Protein AF-A0A1Y2CUA0-F1 (afdb_monomer_lite)

Radius of gyration: 62.13 Å; chains: 1; bounding box: 89×106×178 Å

Sequence (316 aa):
MSKKAPTKKKREIFPLDFITELFGLSPTEFLDEIFDSANIVSTSVTDAIQEYLDTEYNKKYGDKYKDEIETGICKLENLYQDAIDQSTDVLQLYFINNCLSIPNDISEIELHLPYEKDLDFSINDNDEMKIDNEIKKIKEMIIAKKYVNTLAKNAINQEKEKVEKLKEIKNEIDKLRMTEKQSQVYPLHESLSFLVKNASELELLMERTKKEYKDVSFDDMYSEERKRAKYINNSIISQLNFYNQTMNSSQSQFNDSSSNITSNTSSDNNRLKRSEDYLTSDENKKYTEEYRVLTSITTKENAQWVLDNLLNADVN

InterPro domains:
  IPR008685 Centromere protein Mis12 [PF05859] (19-236)
  IPR008685 Centromere protein Mis12 [PTHR14527] (18-263)

Organism: NCBI:txid1754190

pLDDT: mean 72.5, std 20.2, range [30.53, 97.25]

Secondary structure (DSSP, 8-state):
---PPP--------HHHHHHHHHSS-HHHHHHHHHHHHHHHHHHHHHHHHHHHHHHHHHHH-GGGHHHHHHHHHHHHHHHHHHHHHHHHHHHHHIIIIIS---GGGGGS----TTSTT--TT--HHHHHHHHHHHHHHHHHHHHHHHHHHHHHHHHHHHHHHHHHHHHHHHHHHHHHHHHHHTT--SHHHHHHHHHHHHHHHHHHHHHHHHHHHHS-HHHHHHHHHHHHHHHHHHHHHHHHHHHHHTTS-------------------------------TTHHHHHHHHHHHHHHH--HHHHHHHHHHHHHTT--

Foldseek 3Di:
DDDDDPDQPQPPDPLQVVLCVQVVHGLVVVLVVVLVVLLVVLVVVLVVVLVVCCVPVCVPPNPPCNVVSVVVSVVVSVVSNVVSVVVSVVVSVCCVPPVSDDPPVCSVPPDAHPVCPPPDSVDDPVNVVVVVVVVVVVVVVVVVVVVVVVVVVVVVVVVVVVVVVVVVVVVVVVVVVVVCVVVVCPPVVVSVVVVVVVVVVVVVVVVVVVVVVVVPDPVVVVVVVVVVVVVVVVVVVVVVVVCVVVVVDDDDDDDDDDDDDDDDDDDDDDDDDDDDDDDDDPVVVVVVVVVVVVVVCPPVVVVVVVVVVVVVVVVD

Structure (mmCIF, N/CA/C/O backbone):
data_AF-A0A1Y2CUA0-F1
#
_entry.id   AF-A0A1Y2CUA0-F1
#
loop_
_atom_site.group_PDB
_atom_site.id
_atom_site.type_symbol
_atom_site.label_atom_id
_atom_site.label_alt_id
_atom_site.label_comp_id
_atom_site.label_asym_id
_atom_site.label_entity_id
_atom_site.label_seq_id
_atom_site.pdbx_PDB_ins_code
_atom_site.Cartn_x
_atom_site.Cartn_y
_atom_site.Cartn_z
_atom_site.occupancy
_atom_site.B_iso_or_equiv
_atom_site.auth_seq_id
_atom_site.auth_comp_id
_atom_site.auth_asym_id
_atom_site.auth_atom_id
_atom_site.pdbx_PDB_model_num
ATOM 1 N N . MET A 1 1 ? 4.627 -49.692 7.386 1.00 38.78 1 MET A N 1
ATOM 2 C CA . MET A 1 1 ? 4.986 -48.397 8.003 1.00 38.78 1 MET A CA 1
ATOM 3 C C . MET A 1 1 ? 3.790 -47.471 7.871 1.00 38.78 1 MET A C 1
ATOM 5 O O . MET A 1 1 ? 3.446 -47.091 6.761 1.00 38.78 1 MET A O 1
ATOM 9 N N . SER A 1 2 ? 3.086 -47.241 8.980 1.00 38.34 2 SER A N 1
ATOM 10 C CA . SER A 1 2 ? 1.848 -46.457 9.021 1.00 38.34 2 SER A CA 1
ATOM 11 C C . SER A 1 2 ? 2.181 -44.969 8.904 1.00 38.34 2 SER A C 1
ATOM 13 O O . SER A 1 2 ? 2.919 -44.441 9.737 1.00 38.34 2 SER A O 1
ATOM 15 N N . LYS A 1 3 ? 1.698 -44.310 7.845 1.00 45.66 3 LYS A N 1
ATOM 16 C CA . LYS A 1 3 ? 1.819 -42.860 7.668 1.00 45.66 3 LYS A CA 1
ATOM 17 C C . LYS A 1 3 ? 0.900 -42.191 8.694 1.00 45.66 3 LYS A C 1
ATOM 19 O O . LYS A 1 3 ? -0.317 -42.257 8.555 1.00 45.66 3 LYS A O 1
ATOM 24 N N . LYS A 1 4 ? 1.482 -41.585 9.735 1.00 41.69 4 LYS A N 1
ATOM 25 C CA . LYS A 1 4 ? 0.759 -40.680 10.641 1.00 41.69 4 LYS A CA 1
ATOM 26 C C . LYS A 1 4 ? 0.171 -39.542 9.802 1.00 41.69 4 LYS A C 1
ATOM 28 O O . LYS A 1 4 ? 0.911 -38.877 9.082 1.00 41.69 4 LYS A O 1
ATOM 33 N N . ALA A 1 5 ? -1.145 -39.367 9.878 1.00 39.91 5 ALA A N 1
ATOM 34 C CA . ALA A 1 5 ? -1.836 -38.224 9.297 1.00 39.91 5 ALA A CA 1
ATOM 35 C C . ALA A 1 5 ? -1.288 -36.917 9.904 1.00 39.91 5 ALA A C 1
ATOM 37 O O . ALA A 1 5 ? -0.927 -36.919 11.087 1.00 39.91 5 ALA A O 1
ATOM 38 N N . PRO A 1 6 ? -1.207 -35.823 9.125 1.00 43.47 6 PRO A N 1
ATOM 39 C CA . PRO A 1 6 ? -0.787 -34.531 9.643 1.00 43.47 6 PRO A CA 1
ATOM 40 C C . PRO A 1 6 ? -1.770 -34.095 10.730 1.00 43.47 6 PRO A C 1
ATOM 42 O O . PRO A 1 6 ? -2.978 -33.996 10.511 1.00 43.47 6 PRO A O 1
ATOM 45 N N . THR A 1 7 ? -1.249 -33.900 11.936 1.00 43.00 7 THR A N 1
ATOM 46 C CA . THR A 1 7 ? -1.989 -33.326 13.055 1.00 43.00 7 THR A CA 1
ATOM 47 C C . THR A 1 7 ? -2.339 -31.894 12.685 1.00 43.00 7 THR A C 1
ATOM 49 O O . THR A 1 7 ? -1.451 -31.045 12.634 1.00 43.00 7 THR A O 1
ATOM 52 N N . LYS A 1 8 ? -3.619 -31.646 12.389 1.00 46.44 8 LYS A N 1
ATOM 53 C CA . LYS A 1 8 ? -4.159 -30.300 12.186 1.00 46.44 8 LYS A CA 1
ATOM 54 C C . LYS A 1 8 ? -3.750 -29.430 13.376 1.00 46.44 8 LYS A C 1
ATOM 56 O O . LYS A 1 8 ? -4.010 -29.804 14.522 1.00 46.44 8 LYS A O 1
ATOM 61 N N . LYS A 1 9 ? -3.080 -28.311 13.101 1.00 46.19 9 LYS A N 1
ATOM 62 C CA . LYS A 1 9 ? -2.764 -27.280 14.093 1.00 46.19 9 LYS A CA 1
ATOM 63 C C . LYS A 1 9 ? -4.110 -26.703 14.544 1.00 46.19 9 LYS A C 1
ATOM 65 O O . LYS A 1 9 ? -4.717 -25.923 13.823 1.00 46.19 9 LYS A O 1
ATOM 70 N N . LYS A 1 10 ? -4.629 -27.156 15.686 1.00 51.12 10 LYS A N 1
ATOM 71 C CA . LYS A 1 10 ? -5.768 -26.490 16.323 1.00 51.12 10 LYS A CA 1
ATOM 72 C C . LYS A 1 10 ? -5.259 -25.131 16.799 1.00 51.12 10 LYS A C 1
ATOM 74 O O . LYS A 1 10 ? -4.256 -25.099 17.512 1.00 51.12 10 LYS A O 1
ATOM 79 N N . ARG A 1 11 ? -5.893 -24.028 16.391 1.00 53.22 11 ARG A N 1
ATOM 80 C CA . ARG A 1 11 ? -5.661 -22.745 17.063 1.00 53.22 11 ARG A CA 1
ATOM 81 C C . ARG A 1 11 ? -6.105 -22.913 18.514 1.00 53.22 11 ARG A C 1
ATOM 83 O O . ARG A 1 11 ? -7.225 -23.346 18.770 1.00 53.22 11 ARG A O 1
ATOM 90 N N . GLU A 1 12 ? -5.219 -22.600 19.450 1.00 53.50 12 GLU A N 1
ATOM 91 C CA . GLU A 1 12 ? -5.636 -22.280 20.811 1.00 53.50 12 GLU A CA 1
ATOM 92 C C . GLU A 1 12 ? -6.341 -20.928 20.712 1.00 53.50 12 GLU A C 1
ATOM 94 O O . GLU A 1 12 ? -5.705 -19.884 20.592 1.00 53.50 12 GLU A O 1
ATOM 99 N N . ILE A 1 13 ? -7.666 -20.967 20.598 1.00 55.41 13 ILE A N 1
ATOM 100 C CA . ILE A 1 13 ? -8.480 -19.762 20.505 1.00 55.41 13 ILE A CA 1
ATOM 101 C C . ILE A 1 13 ? -8.524 -19.170 21.912 1.00 55.41 13 ILE A C 1
ATOM 103 O O . ILE A 1 13 ? -9.160 -19.732 22.803 1.00 55.41 13 ILE A O 1
ATOM 107 N N . PHE A 1 14 ? -7.852 -18.040 22.120 1.00 61.94 14 PHE A N 1
ATOM 108 C CA . PHE A 1 14 ? -8.140 -17.205 23.277 1.00 61.94 14 PHE A CA 1
ATOM 109 C C . PHE A 1 14 ? -9.508 -16.550 23.035 1.00 61.94 14 PHE A C 1
ATOM 111 O O . PHE A 1 14 ? -9.674 -15.867 22.022 1.00 61.94 14 PHE A O 1
ATOM 118 N N . PRO A 1 15 ? -10.505 -16.756 23.919 1.00 68.69 15 PRO A N 1
ATOM 119 C CA . PRO A 1 15 ? -11.874 -16.300 23.675 1.00 68.69 15 PRO A CA 1
ATOM 120 C C . PRO A 1 15 ? -11.967 -14.795 23.420 1.00 68.69 15 PRO A C 1
ATOM 122 O O . PRO A 1 15 ? -12.771 -14.359 22.607 1.00 68.69 15 PRO A O 1
ATOM 125 N N . LEU A 1 16 ? -11.115 -14.010 24.083 1.00 68.44 16 LEU A N 1
ATOM 126 C CA . LEU A 1 16 ? -11.120 -12.556 23.970 1.00 68.44 16 LEU A CA 1
ATOM 127 C C . LEU A 1 16 ? -10.559 -12.065 22.627 1.00 68.44 16 LEU A C 1
ATOM 129 O O . LEU A 1 16 ? -11.139 -11.157 22.042 1.00 68.44 16 LEU A O 1
ATOM 133 N N . ASP A 1 17 ? -9.497 -12.698 22.121 1.00 72.81 17 ASP A N 1
ATOM 134 C CA . ASP A 1 17 ? -8.866 -12.331 20.845 1.00 72.81 17 ASP A CA 1
ATOM 135 C C . ASP A 1 17 ? -9.777 -12.647 19.656 1.00 72.81 17 ASP A C 1
ATOM 137 O O . ASP A 1 17 ? -9.853 -11.892 18.696 1.00 72.81 17 ASP A O 1
ATOM 141 N N . PHE A 1 18 ? -10.530 -13.745 19.729 1.00 74.75 18 PHE A N 1
ATOM 142 C CA . PHE A 1 18 ? -11.511 -14.069 18.695 1.00 74.75 18 PHE A CA 1
ATOM 143 C C . PHE A 1 18 ? -12.667 -13.068 18.668 1.00 74.75 18 PHE A C 1
ATOM 145 O O . PHE A 1 18 ? -13.173 -12.708 17.608 1.00 74.75 18 PHE A O 1
ATOM 152 N N . ILE A 1 19 ? -13.109 -12.620 19.843 1.00 77.31 19 ILE A N 1
ATOM 153 C CA . ILE A 1 19 ? -14.209 -11.664 19.962 1.00 77.31 19 ILE A CA 1
ATOM 154 C C . ILE A 1 19 ? -13.765 -10.281 19.485 1.00 77.31 19 ILE A C 1
ATOM 156 O O . ILE A 1 19 ? -14.512 -9.637 18.750 1.00 77.31 19 ILE A O 1
ATOM 160 N N . THR A 1 20 ? -12.557 -9.839 19.839 1.00 82.69 20 THR A N 1
ATOM 161 C CA . THR A 1 20 ? -12.001 -8.581 19.321 1.00 82.69 20 THR A CA 1
ATOM 162 C C . THR A 1 20 ? -11.845 -8.629 17.802 1.00 82.69 20 THR A C 1
ATOM 164 O O . THR A 1 20 ? -12.184 -7.657 17.132 1.00 82.69 20 THR A O 1
ATOM 167 N N . GLU A 1 21 ? -11.426 -9.762 17.231 1.00 81.50 21 GLU A N 1
ATOM 168 C CA . GLU A 1 21 ? -11.359 -9.952 15.776 1.00 81.50 21 GLU A CA 1
ATOM 169 C C . GLU A 1 21 ? -12.750 -9.928 15.119 1.00 81.50 21 GLU A C 1
ATOM 171 O O . GLU A 1 21 ? -12.942 -9.291 14.083 1.00 81.50 21 GLU A O 1
ATOM 176 N N . LEU A 1 22 ? -13.744 -10.576 15.740 1.00 80.19 22 LEU A N 1
ATOM 177 C CA . LEU A 1 22 ? -15.113 -10.666 15.227 1.00 80.19 22 LEU A CA 1
ATOM 178 C C . LEU A 1 22 ? -15.817 -9.306 15.184 1.00 80.19 22 LEU A C 1
ATOM 180 O O . LEU A 1 22 ? -16.497 -8.994 14.205 1.00 80.19 22 LEU A O 1
ATOM 184 N N . PHE A 1 23 ? -15.699 -8.523 16.257 1.00 80.12 23 PHE A N 1
ATOM 185 C CA . PHE A 1 23 ? -16.364 -7.226 16.376 1.00 80.12 23 PHE A CA 1
ATOM 186 C C . PHE A 1 23 ? -15.512 -6.069 15.840 1.00 80.12 23 PHE A C 1
ATOM 188 O O . PHE A 1 23 ? -16.048 -4.992 15.587 1.00 80.12 23 PHE A O 1
ATOM 195 N N . GLY A 1 24 ? -14.207 -6.281 15.640 1.00 83.12 24 GLY A N 1
ATOM 196 C CA . GLY A 1 24 ? -13.257 -5.237 15.246 1.00 83.12 24 GLY A CA 1
ATOM 197 C C . GLY A 1 24 ? -13.012 -4.183 16.332 1.00 83.12 24 GLY A C 1
ATOM 198 O O . GLY A 1 24 ? -12.406 -3.153 16.050 1.00 83.12 24 GLY A O 1
ATOM 199 N N . LEU A 1 25 ? -13.499 -4.432 17.547 1.00 84.12 25 LEU A N 1
ATOM 200 C CA . LEU A 1 25 ? -13.420 -3.562 18.714 1.00 84.12 25 LEU A CA 1
ATOM 201 C C . LEU A 1 25 ? -13.274 -4.442 19.958 1.00 84.12 25 LEU A C 1
ATOM 203 O O . LEU A 1 25 ? -13.841 -5.541 20.013 1.00 84.12 25 LEU A O 1
ATOM 207 N N . SER A 1 26 ? -12.537 -3.973 20.964 1.00 86.25 26 SER A N 1
ATOM 208 C CA . SER A 1 26 ? -12.481 -4.686 22.232 1.00 86.25 26 SER A CA 1
ATOM 209 C C . SER A 1 26 ? -13.832 -4.634 22.957 1.00 86.25 26 SER A C 1
ATOM 211 O O . SER A 1 26 ? -14.424 -3.562 23.088 1.00 86.25 26 SER A O 1
ATOM 213 N N . PRO A 1 27 ? -14.301 -5.761 23.523 1.00 84.94 27 PRO A N 1
ATOM 214 C CA . PRO A 1 27 ? -15.401 -5.795 24.484 1.00 84.94 27 PRO A CA 1
ATOM 215 C C . PRO A 1 27 ? -15.325 -4.731 25.576 1.00 84.94 27 PRO A C 1
ATOM 217 O O . PRO A 1 27 ? -16.352 -4.201 25.989 1.00 84.94 27 PRO A O 1
ATOM 220 N N . THR A 1 28 ? -14.113 -4.437 26.051 1.00 86.31 28 THR A N 1
ATOM 221 C CA . THR A 1 28 ? -13.888 -3.425 27.086 1.00 86.31 28 THR A CA 1
ATOM 222 C C . THR A 1 28 ? -14.159 -2.027 26.552 1.00 86.31 28 THR A C 1
ATOM 224 O O . THR A 1 28 ? -14.906 -1.298 27.181 1.00 86.31 28 THR A O 1
ATOM 227 N N . GLU A 1 29 ? -13.666 -1.704 25.352 1.00 89.12 29 GLU A N 1
ATOM 228 C CA . GLU A 1 29 ? -13.882 -0.399 24.708 1.00 89.12 29 GLU A CA 1
ATOM 229 C C . GLU A 1 29 ? -15.374 -0.138 24.462 1.00 89.12 29 GLU A C 1
ATOM 231 O O . GLU A 1 29 ? -15.863 0.957 24.718 1.00 89.12 29 GLU A O 1
ATOM 236 N N . PHE A 1 30 ? -16.130 -1.160 24.041 1.00 88.25 30 PHE A N 1
ATOM 237 C CA . PHE A 1 30 ? -17.583 -1.042 23.879 1.00 88.25 30 PHE A CA 1
ATOM 238 C C . PHE A 1 30 ? -18.294 -0.713 25.197 1.00 88.25 30 PHE A C 1
ATOM 240 O O . PHE A 1 30 ? -19.229 0.086 25.233 1.00 88.25 30 PHE A O 1
ATOM 247 N N . LEU A 1 31 ? -17.883 -1.368 26.284 1.00 89.69 31 LEU A N 1
ATOM 248 C CA . LEU A 1 31 ? -18.486 -1.168 27.600 1.00 89.69 31 LEU A CA 1
ATOM 249 C C . LEU A 1 31 ? -18.085 0.185 28.196 1.00 89.69 31 LEU A C 1
ATOM 251 O O . LEU A 1 31 ? -18.924 0.819 28.834 1.00 89.69 31 LEU A O 1
ATOM 255 N N . ASP A 1 32 ? -16.866 0.648 27.926 1.00 91.12 32 ASP A N 1
ATOM 256 C CA . ASP A 1 32 ? -16.393 1.978 28.309 1.00 91.12 32 ASP A CA 1
ATOM 257 C C . ASP A 1 32 ? -17.221 3.073 27.609 1.00 91.12 32 ASP A C 1
ATOM 259 O O . ASP A 1 32 ? -17.689 4.002 28.263 1.00 91.12 32 ASP A O 1
ATOM 263 N N . GLU A 1 33 ? -17.526 2.927 26.313 1.00 92.00 33 GLU A N 1
ATOM 264 C CA . GLU A 1 33 ? -18.414 3.864 25.602 1.00 92.00 33 GLU A CA 1
ATOM 265 C C . GLU A 1 33 ? -19.840 3.890 26.183 1.00 92.00 33 GLU A C 1
ATOM 267 O O . GLU A 1 33 ? -20.468 4.951 26.266 1.00 92.00 33 GLU A O 1
ATOM 272 N N . ILE A 1 34 ? -20.371 2.735 26.604 1.00 89.56 34 ILE A N 1
ATOM 273 C CA . ILE A 1 34 ? -21.676 2.663 27.280 1.00 89.56 34 ILE A CA 1
ATOM 274 C C . ILE A 1 34 ? -21.624 3.387 28.625 1.00 89.56 34 ILE A C 1
ATOM 276 O O . ILE A 1 34 ? -22.561 4.121 28.947 1.00 89.56 34 ILE A O 1
ATOM 280 N N . PHE A 1 35 ? -20.556 3.189 29.398 1.00 89.62 35 PHE A N 1
ATOM 281 C CA . PHE A 1 35 ? -20.355 3.853 30.682 1.00 89.62 35 PHE A CA 1
ATOM 282 C C . PHE A 1 35 ? -20.291 5.374 30.514 1.00 89.62 35 PHE A C 1
ATOM 284 O O . PHE A 1 35 ? -21.049 6.102 31.160 1.00 89.62 35 PHE A O 1
ATOM 291 N N . ASP A 1 36 ? -19.481 5.850 29.569 1.00 91.62 36 ASP A N 1
ATOM 292 C CA . ASP A 1 36 ? -19.362 7.273 29.258 1.00 91.62 36 ASP A CA 1
ATOM 293 C C . ASP A 1 36 ? -20.713 7.857 28.827 1.00 91.62 36 ASP A C 1
ATOM 295 O O . ASP A 1 36 ? -21.133 8.911 29.315 1.00 91.62 36 ASP A O 1
ATOM 299 N N . SER A 1 37 ? -21.452 7.150 27.966 1.00 93.38 37 SER A N 1
ATOM 300 C CA . SER A 1 37 ? -22.785 7.581 27.543 1.00 93.38 37 SER A CA 1
ATOM 301 C C . SER A 1 37 ? -23.785 7.611 28.700 1.00 93.38 37 SER A C 1
ATOM 303 O O . SER A 1 37 ? -24.621 8.516 28.745 1.00 93.38 37 SER A O 1
ATOM 305 N N . ALA A 1 38 ? -23.751 6.637 29.611 1.00 89.94 38 ALA A N 1
ATOM 306 C CA . ALA A 1 38 ? -24.644 6.595 30.766 1.00 89.94 38 ALA A CA 1
ATOM 307 C C . ALA A 1 38 ? -24.368 7.765 31.719 1.00 89.94 38 ALA A C 1
ATOM 309 O O . ALA A 1 38 ? -25.308 8.423 32.171 1.00 89.94 38 ALA A O 1
ATOM 310 N N . ASN A 1 39 ? -23.092 8.077 31.952 1.00 89.44 39 ASN A N 1
ATOM 311 C CA . ASN A 1 39 ? -22.690 9.194 32.795 1.00 89.44 39 ASN A CA 1
ATOM 312 C C . ASN A 1 39 ? -23.104 10.546 32.186 1.00 89.44 39 ASN A C 1
ATOM 314 O O . ASN A 1 39 ? -23.721 11.366 32.862 1.00 89.44 39 ASN A O 1
ATOM 318 N N . ILE A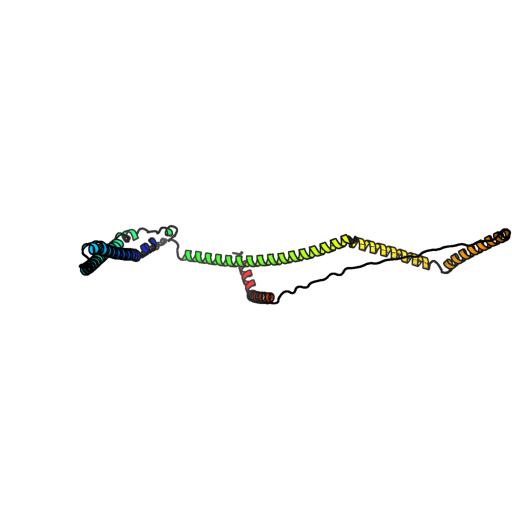 1 40 ? -22.887 10.745 30.879 1.00 93.12 40 ILE A N 1
ATOM 319 C CA . ILE A 1 40 ? -23.324 11.961 30.167 1.00 93.12 40 ILE A CA 1
ATOM 320 C C . ILE A 1 40 ? -24.842 12.155 30.275 1.00 93.12 40 ILE A C 1
ATOM 322 O O . ILE A 1 40 ? -25.313 13.269 30.515 1.00 93.12 40 ILE A O 1
ATOM 326 N N . VAL A 1 41 ? -25.624 11.085 30.104 1.00 92.56 41 VAL A N 1
ATOM 327 C CA . VAL A 1 41 ? -27.087 11.153 30.232 1.00 92.56 41 VAL A CA 1
ATOM 328 C C . VAL A 1 41 ? -27.494 11.479 31.668 1.00 92.56 41 VAL A C 1
ATOM 330 O O . VAL A 1 41 ? -28.404 12.284 31.855 1.00 92.56 41 VAL A O 1
ATOM 333 N N . SER A 1 42 ? -26.819 10.909 32.669 1.00 89.25 42 SER A N 1
ATOM 334 C CA . SER A 1 42 ? -27.068 11.206 34.084 1.00 89.25 42 SER A CA 1
ATOM 335 C C . SER A 1 42 ? -26.913 12.695 34.383 1.00 89.25 42 SER A C 1
ATOM 337 O O . SER A 1 42 ? -27.870 13.327 34.836 1.00 89.25 42 SER A O 1
ATOM 339 N N . THR A 1 43 ? -25.762 13.274 34.022 1.00 91.06 43 THR A N 1
ATOM 340 C CA . THR A 1 43 ? -25.488 14.707 34.202 1.00 91.06 43 THR A CA 1
ATOM 341 C C . THR A 1 43 ? -26.485 15.565 33.423 1.00 91.06 43 THR A C 1
ATOM 343 O O . THR A 1 43 ? -27.039 16.525 33.948 1.00 91.06 43 THR A O 1
ATOM 346 N N . SER A 1 44 ? -26.815 15.180 32.187 1.00 93.69 44 SER A N 1
ATOM 347 C CA . SER A 1 44 ? -27.805 15.911 31.390 1.00 93.69 44 SER A CA 1
ATOM 348 C C . SER A 1 44 ? -29.200 15.911 32.025 1.00 93.69 44 SER A C 1
ATOM 350 O O . SER A 1 44 ? -29.936 16.888 31.873 1.00 93.69 44 SER A O 1
ATOM 352 N N . VAL A 1 45 ? -29.597 14.829 32.700 1.00 92.31 45 VAL A N 1
ATOM 353 C CA . VAL A 1 45 ? -30.891 14.744 33.388 1.00 92.31 45 VAL A CA 1
ATOM 354 C C . VAL A 1 45 ? -30.882 15.590 34.657 1.00 92.31 45 VAL A C 1
ATOM 356 O O . VAL A 1 45 ? -31.859 16.299 34.902 1.00 92.31 45 VAL A O 1
ATOM 359 N N . THR A 1 46 ? -29.807 15.561 35.449 1.00 92.06 46 THR A N 1
ATOM 360 C CA . THR A 1 46 ? -29.688 16.410 36.646 1.00 92.06 46 THR A CA 1
ATOM 361 C C . THR A 1 46 ? -29.676 17.891 36.282 1.00 92.06 46 THR A C 1
ATOM 363 O O . THR A 1 46 ? -30.402 18.660 36.912 1.00 92.06 46 THR A O 1
ATOM 366 N N . ASP A 1 47 ? -28.984 18.267 35.205 1.00 92.56 47 ASP A N 1
ATOM 367 C CA . ASP A 1 47 ? -28.969 19.634 34.672 1.00 92.56 47 ASP A CA 1
ATOM 368 C C . ASP A 1 47 ? -30.365 20.080 34.217 1.00 92.56 47 ASP A C 1
ATOM 370 O O . ASP A 1 47 ? -30.824 21.169 34.560 1.00 92.56 47 ASP A O 1
ATOM 374 N N . ALA A 1 48 ? -31.090 19.222 33.492 1.00 93.44 48 ALA A N 1
ATOM 375 C CA . ALA A 1 48 ? -32.449 19.526 33.046 1.00 93.44 48 ALA A CA 1
ATOM 376 C C . ALA A 1 48 ? -33.431 19.665 34.223 1.00 93.44 48 ALA A C 1
ATOM 378 O O . ALA A 1 48 ? -34.323 20.518 34.202 1.00 93.44 48 ALA A O 1
ATOM 379 N N . ILE A 1 49 ? -33.272 18.845 35.268 1.00 91.25 49 ILE A N 1
ATOM 380 C CA . ILE A 1 49 ? -34.047 18.967 36.510 1.00 91.25 49 ILE A CA 1
ATOM 381 C C . ILE A 1 49 ? -33.710 20.284 37.214 1.00 91.25 49 ILE A C 1
ATOM 383 O O . ILE A 1 49 ? -34.626 20.960 37.690 1.00 91.25 49 ILE A O 1
ATOM 387 N N . GLN A 1 50 ? -32.432 20.669 37.252 1.00 90.19 50 GLN A N 1
ATOM 388 C CA . GLN A 1 50 ? -31.986 21.937 37.820 1.00 90.19 50 GLN A CA 1
ATOM 389 C C . GLN A 1 50 ? -32.599 23.126 37.090 1.00 90.19 50 GLN A C 1
ATOM 391 O O . GLN A 1 50 ? -33.242 23.960 37.722 1.00 90.19 50 GLN A O 1
ATOM 396 N N . GLU A 1 51 ? -32.488 23.162 35.763 1.00 91.38 51 GLU A N 1
ATOM 397 C CA . GLU A 1 51 ? -33.052 24.227 34.933 1.00 91.38 51 GLU A CA 1
ATOM 398 C C . GLU A 1 51 ? -34.577 24.322 35.091 1.00 91.38 51 GLU A C 1
ATOM 400 O O . GLU A 1 51 ? -35.142 25.418 35.197 1.00 91.38 51 GLU A O 1
ATOM 405 N N . TYR A 1 52 ? -35.262 23.177 35.157 1.00 90.81 52 TYR A N 1
ATOM 406 C CA . TYR A 1 52 ? -36.705 23.125 35.367 1.00 90.81 52 TYR A CA 1
ATOM 407 C C . TYR A 1 52 ? -37.111 23.681 36.738 1.00 90.81 52 TYR A C 1
ATOM 409 O O . TYR A 1 52 ? -38.038 24.496 36.827 1.00 90.81 52 TYR A O 1
ATOM 417 N N . LEU A 1 53 ? -36.420 23.276 37.807 1.00 87.69 53 LEU A N 1
ATOM 418 C CA . LEU A 1 53 ? -36.670 23.776 39.159 1.00 87.69 53 LEU A CA 1
ATOM 419 C C . LEU A 1 53 ? -36.339 25.267 39.262 1.00 87.69 53 LEU A C 1
ATOM 421 O O . LEU A 1 53 ? -37.138 26.034 39.798 1.00 87.69 53 LEU A O 1
ATOM 425 N N . ASP A 1 54 ? -35.241 25.717 38.666 1.00 86.62 54 ASP A N 1
ATOM 426 C CA . ASP A 1 54 ? -34.901 27.135 38.633 1.00 86.62 54 ASP A CA 1
ATOM 427 C C . ASP A 1 54 ? -35.939 27.960 37.864 1.00 86.62 54 ASP A C 1
ATOM 429 O O . ASP A 1 54 ? -36.257 29.083 38.252 1.00 86.62 54 ASP A O 1
ATOM 433 N N . THR A 1 55 ? -36.529 27.415 36.802 1.00 86.75 55 THR A N 1
ATOM 434 C CA . THR A 1 55 ? -37.511 28.141 35.991 1.00 86.75 55 THR A CA 1
ATOM 435 C C . THR A 1 55 ? -38.886 28.198 36.651 1.00 86.75 55 THR A C 1
ATOM 437 O O . THR A 1 55 ? -39.501 29.263 36.707 1.00 86.75 55 THR A O 1
ATOM 440 N N . GLU A 1 56 ? -39.408 27.075 37.141 1.00 84.00 56 GLU A N 1
ATOM 441 C CA . GLU A 1 56 ? -40.784 26.993 37.649 1.00 84.00 56 GLU A CA 1
ATOM 442 C C . GLU A 1 56 ? -40.891 27.334 39.140 1.00 84.00 56 GLU A C 1
ATOM 444 O O . GLU A 1 56 ? -41.872 27.948 39.574 1.00 84.00 56 GLU A O 1
ATOM 449 N N . TYR A 1 57 ? -39.876 26.995 39.936 1.00 79.69 57 TYR A N 1
ATOM 450 C CA . TYR A 1 57 ? -39.891 27.220 41.381 1.00 79.69 57 TYR A CA 1
ATOM 451 C C . TYR A 1 57 ? -39.512 28.665 41.737 1.00 79.69 57 TYR A C 1
ATOM 453 O O . TYR A 1 57 ? -40.212 29.284 42.549 1.00 79.69 57 TYR A O 1
ATOM 461 N N . ASN A 1 58 ? -38.514 29.265 41.065 1.00 77.12 58 ASN A N 1
ATOM 462 C CA . ASN A 1 58 ? -38.152 30.673 41.302 1.00 77.12 58 ASN A CA 1
ATOM 463 C C . ASN A 1 58 ? -39.260 31.640 40.852 1.00 77.12 58 ASN A C 1
ATOM 465 O O . ASN A 1 58 ? -39.504 32.641 41.527 1.00 77.12 58 ASN A O 1
ATOM 469 N N . LYS A 1 59 ? -40.026 31.318 39.794 1.00 78.75 59 LYS A N 1
ATOM 470 C CA . LYS A 1 59 ? -41.219 32.099 39.398 1.00 78.75 59 LYS A CA 1
ATOM 471 C C . LYS A 1 59 ? -42.270 32.194 40.507 1.00 78.75 59 LYS A C 1
ATOM 473 O O . LYS A 1 59 ? -42.996 33.184 40.574 1.00 78.75 59 LYS A O 1
ATOM 478 N N . LYS A 1 60 ? -42.393 31.160 41.347 1.00 77.94 60 LYS A N 1
ATOM 479 C CA . LYS A 1 60 ? -43.479 31.032 42.329 1.00 77.94 60 LYS A CA 1
ATOM 480 C C . LYS A 1 60 ? -43.075 31.434 43.749 1.00 77.94 60 LYS A C 1
ATOM 482 O O . LYS A 1 60 ? -43.917 31.953 44.479 1.00 77.94 60 LYS A O 1
ATOM 487 N N . TYR A 1 61 ? -41.819 31.213 44.141 1.00 76.44 61 TYR A N 1
ATOM 488 C CA . TYR A 1 61 ? -41.343 31.425 45.516 1.00 76.44 61 TYR A CA 1
ATOM 489 C C . TYR A 1 61 ? -40.146 32.391 45.637 1.00 76.44 61 TYR A C 1
ATOM 491 O O . TYR A 1 61 ? -39.743 32.703 46.761 1.00 76.44 61 TYR A O 1
ATOM 499 N N . GLY A 1 62 ? -39.625 32.913 44.518 1.00 72.81 62 GLY A N 1
ATOM 500 C CA . GLY A 1 62 ? -38.419 33.752 44.476 1.00 72.81 62 GLY A CA 1
ATOM 501 C C . GLY A 1 62 ? -37.139 32.988 44.844 1.00 72.81 62 GLY A C 1
ATOM 502 O O . GLY A 1 62 ? -37.184 31.794 45.124 1.00 72.81 62 GLY A O 1
ATOM 503 N N . ASP A 1 63 ? -36.004 33.690 44.922 1.00 76.94 63 ASP A N 1
ATOM 504 C CA . ASP A 1 63 ? -34.657 33.104 45.120 1.00 76.94 63 ASP A CA 1
ATOM 505 C C . ASP A 1 63 ? -34.399 32.508 46.521 1.00 76.94 63 ASP A C 1
ATOM 507 O O . ASP A 1 63 ? -33.266 32.225 46.903 1.00 76.94 63 ASP A O 1
ATOM 511 N N . LYS A 1 64 ? -35.438 32.327 47.340 1.00 78.69 64 LYS A N 1
ATOM 512 C CA . LYS A 1 64 ? -35.297 31.970 48.758 1.00 78.69 64 LYS A CA 1
ATOM 513 C C . LYS A 1 64 ? -34.847 30.522 48.991 1.00 78.69 64 LYS A C 1
ATOM 515 O O . LYS A 1 64 ? -34.372 30.216 50.079 1.00 78.69 64 LYS A O 1
ATOM 520 N N . TYR A 1 65 ? -35.030 29.652 47.998 1.00 79.69 65 TYR A N 1
ATOM 521 C CA . TYR A 1 65 ? -34.761 28.210 48.079 1.00 79.69 65 TYR A CA 1
ATOM 522 C C . TYR A 1 65 ? -33.660 27.744 47.124 1.00 79.69 65 TYR A C 1
ATOM 524 O O . TYR A 1 65 ? -33.432 26.544 47.005 1.00 79.69 65 TYR A O 1
ATOM 532 N N . LYS A 1 66 ? -32.973 28.672 46.452 1.00 83.88 66 LYS A N 1
ATOM 533 C CA . LYS A 1 66 ? -31.962 28.344 45.445 1.00 83.88 66 LYS A CA 1
ATOM 534 C C . LYS A 1 66 ? -30.840 27.469 46.020 1.00 83.88 66 LYS A C 1
ATOM 536 O O . LYS A 1 66 ? -30.549 26.415 45.468 1.00 83.88 66 LYS A O 1
ATOM 541 N N . ASP A 1 67 ? -30.325 27.841 47.190 1.00 85.31 67 ASP A N 1
ATOM 542 C CA . ASP A 1 67 ? -29.257 27.102 47.876 1.00 85.31 67 ASP A CA 1
ATOM 543 C C . ASP A 1 67 ? -29.697 25.684 48.300 1.00 85.31 67 ASP A C 1
ATOM 545 O O . ASP A 1 67 ? -28.906 24.739 48.293 1.00 85.31 67 ASP A O 1
ATOM 549 N N . GLU A 1 68 ? -30.972 25.512 48.670 1.00 87.25 68 GLU A N 1
ATOM 550 C CA . GLU A 1 68 ? -31.529 24.209 49.053 1.00 87.25 68 GLU A CA 1
ATOM 551 C C . GLU A 1 68 ? -31.747 23.311 47.830 1.00 87.25 68 GLU A C 1
ATOM 553 O O . GLU A 1 68 ? -31.458 22.115 47.897 1.00 87.25 68 GLU A O 1
ATOM 558 N N . ILE A 1 69 ? -32.199 23.886 46.709 1.00 87.00 69 ILE A N 1
ATOM 559 C CA . ILE A 1 69 ? -32.354 23.189 45.427 1.00 87.00 69 ILE A CA 1
ATOM 560 C C . ILE A 1 69 ? -30.989 22.715 44.924 1.00 87.00 69 ILE A C 1
ATOM 562 O O . ILE A 1 69 ? -30.838 21.532 44.640 1.00 87.00 69 ILE A O 1
ATOM 566 N N . GLU A 1 70 ? -29.980 23.587 44.904 1.00 89.06 70 GLU A N 1
ATOM 567 C CA . GLU A 1 70 ? -28.616 23.238 44.487 1.00 89.06 70 GLU A CA 1
ATOM 568 C C . GLU A 1 70 ? -28.024 22.128 45.371 1.00 89.06 70 GLU A C 1
ATOM 570 O O . GLU A 1 70 ? -27.530 21.114 44.876 1.00 89.06 70 GLU A O 1
ATOM 575 N N . THR A 1 71 ? -28.173 22.244 46.695 1.00 91.25 71 THR A N 1
ATOM 576 C CA . THR A 1 71 ? -27.719 21.205 47.635 1.00 91.25 71 THR A CA 1
ATOM 577 C C . THR A 1 71 ? -28.473 19.883 47.443 1.00 91.25 71 THR A C 1
ATOM 579 O O . THR A 1 71 ? -27.897 18.803 47.597 1.00 91.25 71 THR A O 1
ATOM 582 N N . GLY A 1 72 ? -29.773 19.943 47.148 1.00 91.38 72 GLY A N 1
ATOM 583 C CA . GLY A 1 72 ? -30.613 18.774 46.900 1.00 91.38 72 GLY A CA 1
ATOM 584 C C . GLY A 1 72 ? -30.246 18.057 45.604 1.00 91.38 72 GLY A C 1
ATOM 585 O O . GLY A 1 72 ? -30.143 16.832 45.600 1.00 91.38 72 GLY A O 1
ATOM 586 N N . ILE A 1 73 ? -29.989 18.815 44.538 1.00 92.19 73 ILE A N 1
ATOM 587 C CA . ILE A 1 73 ? -29.578 18.291 43.232 1.00 92.19 73 ILE A CA 1
ATOM 588 C C . ILE A 1 73 ? -28.189 17.678 43.322 1.00 92.19 73 ILE A C 1
ATOM 590 O O . ILE A 1 73 ? -28.021 16.550 42.888 1.00 92.19 73 ILE A O 1
ATOM 594 N N . CYS A 1 74 ? -27.241 18.327 43.998 1.00 91.81 74 CYS A N 1
ATOM 595 C CA . CYS A 1 74 ? -25.914 17.749 44.211 1.00 91.81 74 CYS A CA 1
ATOM 596 C C . CYS A 1 74 ? -25.982 16.409 44.977 1.00 91.81 74 CYS A C 1
ATOM 598 O O . CYS A 1 74 ? -25.269 15.457 44.669 1.00 91.81 74 CYS A O 1
ATOM 600 N N . LYS A 1 75 ? -26.883 16.276 45.962 1.00 93.81 75 LYS A N 1
ATOM 601 C CA . LYS A 1 75 ? -27.118 14.984 46.638 1.00 93.81 75 LYS A CA 1
ATOM 602 C C . LYS A 1 75 ? -27.774 13.949 45.726 1.00 93.81 75 LYS A C 1
ATOM 604 O O . LYS A 1 75 ? -27.454 12.769 45.843 1.00 93.81 75 LYS A O 1
ATOM 609 N N . LEU A 1 76 ? -28.703 14.377 44.872 1.00 91.75 76 LEU A N 1
ATOM 610 C CA . LEU A 1 76 ? -29.361 13.511 43.898 1.00 91.75 76 LEU A CA 1
ATOM 611 C C . LEU A 1 76 ? -28.359 12.996 42.865 1.00 91.75 76 LEU A C 1
ATOM 613 O O . LEU A 1 76 ? -28.364 11.804 42.594 1.00 91.75 76 LEU A O 1
ATOM 617 N N . GLU A 1 77 ? -27.505 13.872 42.342 1.00 92.50 77 GLU A N 1
ATOM 618 C CA . GLU A 1 77 ? -26.448 13.560 41.381 1.00 92.50 77 GLU A CA 1
ATOM 619 C C . GLU A 1 77 ? -25.486 12.519 41.947 1.00 92.50 77 GLU A C 1
ATOM 621 O O . GLU A 1 77 ? -25.325 11.468 41.339 1.00 92.50 77 GLU A O 1
ATOM 626 N N . ASN A 1 78 ? -24.961 12.735 43.159 1.00 92.62 78 ASN A N 1
ATOM 627 C CA . ASN A 1 78 ? -24.094 11.755 43.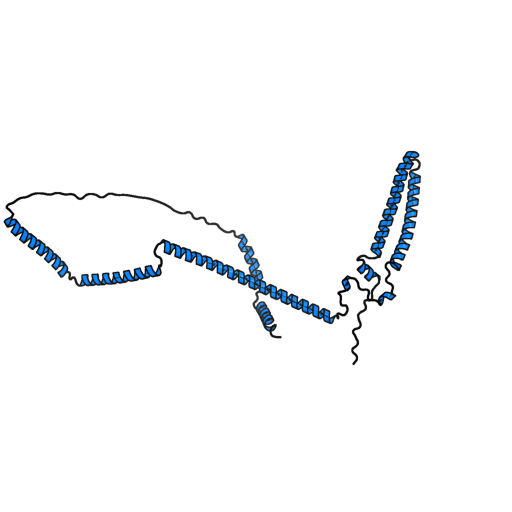822 1.00 92.62 78 ASN A CA 1
ATOM 628 C C . ASN A 1 78 ? -24.790 10.392 43.991 1.00 92.62 78 ASN A C 1
ATOM 630 O O . ASN A 1 78 ? -24.202 9.353 43.715 1.00 92.62 78 ASN A O 1
ATOM 634 N N . LEU A 1 79 ? -26.065 10.385 44.403 1.00 93.25 79 LEU A N 1
ATOM 635 C CA . LEU A 1 79 ? -26.828 9.142 44.553 1.00 93.25 79 LEU A CA 1
ATOM 636 C C . LEU A 1 79 ? -27.061 8.440 43.205 1.00 93.25 79 LEU A C 1
ATOM 638 O O . LEU A 1 79 ? -27.050 7.212 43.139 1.00 93.25 79 LEU A O 1
ATOM 642 N N . TYR A 1 80 ? -27.314 9.211 42.146 1.00 91.94 80 TYR A N 1
ATOM 643 C CA . TYR A 1 80 ? -27.501 8.689 40.796 1.00 91.94 80 TYR A CA 1
ATOM 644 C C . TYR A 1 80 ? -26.204 8.115 40.241 1.00 91.94 80 TYR A C 1
ATOM 646 O O . TYR A 1 80 ? -26.228 7.027 39.675 1.00 91.94 80 TYR A O 1
ATOM 654 N N . GLN A 1 81 ? -25.088 8.810 40.445 1.00 90.88 81 GLN A N 1
ATOM 655 C CA . GLN A 1 81 ? -23.765 8.363 40.037 1.00 90.88 81 GLN A CA 1
ATOM 656 C C . GLN A 1 81 ? -23.403 7.040 40.722 1.00 90.88 81 GLN A C 1
ATOM 658 O O . GLN A 1 81 ? -23.139 6.063 40.029 1.00 90.88 81 GLN A O 1
ATOM 663 N N . ASP A 1 82 ? -23.544 6.956 42.050 1.00 93.00 82 ASP A N 1
ATOM 664 C CA . ASP A 1 82 ? -23.293 5.720 42.804 1.00 93.00 82 ASP A CA 1
ATOM 665 C C . ASP A 1 82 ? -24.158 4.545 42.299 1.00 93.00 82 ASP A C 1
ATOM 667 O O . ASP A 1 82 ? -23.700 3.404 42.193 1.00 93.00 82 ASP A O 1
ATOM 671 N N . ALA A 1 83 ? -25.431 4.810 41.977 1.00 92.38 83 ALA A N 1
ATOM 672 C CA . ALA A 1 83 ? -26.350 3.794 41.470 1.00 92.38 83 ALA A CA 1
ATOM 673 C C . ALA A 1 83 ? -26.014 3.356 40.034 1.00 92.38 83 ALA A C 1
ATOM 675 O O . ALA A 1 83 ? -26.113 2.165 39.715 1.00 92.38 83 ALA A O 1
ATOM 676 N N . ILE A 1 84 ? -25.628 4.298 39.170 1.00 92.38 84 ILE A N 1
ATOM 677 C CA . ILE A 1 84 ? -25.227 4.024 37.788 1.00 92.38 84 ILE A CA 1
ATOM 678 C C . ILE A 1 84 ? -23.936 3.218 37.776 1.00 92.38 84 ILE A C 1
ATOM 680 O O . ILE A 1 84 ? -23.921 2.182 37.112 1.00 92.38 84 ILE A O 1
ATOM 684 N N . ASP A 1 85 ? -22.925 3.606 38.552 1.00 92.44 85 ASP A N 1
ATOM 685 C CA . ASP A 1 85 ? -21.649 2.892 38.658 1.00 92.44 85 ASP A CA 1
ATOM 686 C C . ASP A 1 85 ? -21.886 1.437 39.081 1.00 92.44 85 ASP A C 1
ATOM 688 O O . ASP A 1 85 ? -21.516 0.504 38.366 1.00 92.44 85 ASP A O 1
ATOM 692 N N . GLN A 1 86 ? -22.648 1.217 40.160 1.00 93.88 86 GLN A N 1
ATOM 693 C CA . GLN A 1 86 ? -22.965 -0.134 40.630 1.00 93.88 86 GLN A CA 1
ATOM 694 C C . GLN A 1 86 ? -23.722 -0.961 39.579 1.00 93.88 86 GLN A C 1
ATOM 696 O O . GLN A 1 86 ? -23.464 -2.156 39.406 1.00 93.88 86 GLN A O 1
ATOM 701 N N . SER A 1 87 ? -24.698 -0.356 38.899 1.00 91.00 87 SER A N 1
ATOM 702 C CA . SER A 1 87 ? -25.483 -1.060 37.882 1.00 91.00 87 SER A CA 1
ATOM 703 C C . SER A 1 87 ? -24.662 -1.375 36.631 1.00 91.00 87 SER A C 1
ATOM 705 O O . SER A 1 87 ? -24.827 -2.448 36.044 1.00 91.00 87 SER A O 1
ATOM 707 N N . THR A 1 88 ? -23.747 -0.479 36.262 1.00 90.50 88 THR A N 1
ATOM 708 C CA . THR A 1 88 ? -22.905 -0.610 35.076 1.00 90.50 88 THR A CA 1
ATOM 709 C C . THR A 1 88 ? -21.797 -1.627 35.311 1.00 90.50 88 THR A C 1
ATOM 711 O O . THR A 1 88 ? -21.568 -2.447 34.430 1.00 90.50 88 THR A O 1
ATOM 714 N N . ASP A 1 89 ? -21.222 -1.707 36.513 1.00 91.50 89 ASP A N 1
ATOM 715 C CA . ASP A 1 89 ? -20.283 -2.771 36.896 1.00 91.50 89 ASP A CA 1
ATOM 716 C C . ASP A 1 89 ? -20.922 -4.164 36.773 1.00 91.50 89 ASP A C 1
ATOM 718 O O . ASP A 1 89 ? -20.348 -5.100 36.205 1.00 91.50 89 ASP A O 1
ATOM 722 N N . VAL A 1 90 ? -22.154 -4.314 37.277 1.00 92.75 90 VAL A N 1
ATOM 723 C CA . VAL A 1 90 ? -22.905 -5.576 37.180 1.00 92.75 90 VAL A CA 1
ATOM 724 C C . VAL A 1 90 ? -23.235 -5.899 35.724 1.00 92.75 90 VAL A C 1
ATOM 726 O O . VAL A 1 90 ? -23.127 -7.059 35.314 1.00 92.75 90 VAL A O 1
ATOM 729 N N . LEU A 1 91 ? -23.611 -4.893 34.932 1.00 90.38 91 LEU A N 1
ATOM 730 C CA . LEU A 1 91 ? -23.859 -5.045 33.502 1.00 90.38 91 LEU A CA 1
ATOM 731 C C . LEU A 1 91 ? -22.587 -5.465 32.758 1.00 90.38 91 LEU A C 1
ATOM 733 O O . LEU A 1 91 ? -22.642 -6.413 31.979 1.00 90.38 91 LEU A O 1
ATOM 737 N N . GLN A 1 92 ? -21.453 -4.815 33.021 1.00 90.12 92 GLN A N 1
ATOM 738 C CA . GLN A 1 92 ? -20.159 -5.099 32.403 1.00 90.12 92 GLN A CA 1
ATOM 739 C C . GLN A 1 92 ? -19.750 -6.546 32.680 1.00 90.12 92 GLN A C 1
ATOM 741 O O . GLN A 1 92 ? -19.453 -7.309 31.756 1.00 90.12 92 GLN A O 1
ATOM 746 N N . LEU A 1 93 ? -19.840 -6.965 33.946 1.00 89.94 93 LEU A N 1
ATOM 747 C CA . LEU A 1 93 ? -19.542 -8.332 34.356 1.00 89.94 93 LEU A CA 1
ATOM 748 C C . LEU A 1 93 ? -20.487 -9.344 33.698 1.00 89.94 93 LEU A C 1
ATOM 750 O O . LEU A 1 93 ? -20.053 -10.412 33.261 1.00 89.94 93 LEU A O 1
ATOM 754 N N . TYR A 1 94 ? -21.780 -9.029 33.612 1.00 91.12 94 TYR A N 1
ATOM 755 C CA . TYR A 1 94 ? -22.755 -9.892 32.953 1.00 91.12 94 TYR A CA 1
ATOM 756 C C . TYR A 1 94 ? -22.480 -10.014 31.451 1.00 91.12 94 TYR A C 1
ATOM 758 O O . TYR A 1 94 ? -22.536 -11.120 30.912 1.00 91.12 94 TYR A O 1
ATOM 766 N N . PHE A 1 95 ? -22.165 -8.904 30.785 1.00 88.81 95 PHE A N 1
ATOM 767 C CA . PHE A 1 95 ? -21.953 -8.845 29.345 1.00 88.81 95 PHE A CA 1
ATOM 768 C C . PHE A 1 95 ? -20.707 -9.628 28.932 1.00 88.81 95 PHE A C 1
ATOM 770 O O . PHE A 1 95 ? -20.786 -10.454 28.024 1.00 88.81 95 PHE A O 1
ATOM 777 N N . ILE A 1 96 ? -19.598 -9.456 29.658 1.00 85.31 96 ILE A N 1
ATOM 778 C CA . ILE A 1 96 ? -18.358 -10.212 29.434 1.00 85.31 96 ILE A CA 1
ATOM 779 C C . ILE A 1 96 ? -18.592 -11.712 29.655 1.00 85.31 96 ILE A C 1
ATOM 781 O O . ILE A 1 96 ? -18.174 -12.530 28.842 1.00 85.31 96 ILE A O 1
ATOM 785 N N . ASN A 1 97 ? -19.305 -12.089 30.720 1.00 84.56 97 ASN A N 1
ATOM 786 C CA . ASN A 1 97 ? -19.462 -13.499 31.077 1.00 84.56 97 ASN A CA 1
ATOM 787 C C . ASN A 1 97 ? -20.537 -14.251 30.279 1.00 84.56 97 ASN A C 1
ATOM 789 O O . ASN A 1 97 ? -20.437 -15.470 30.169 1.00 84.56 97 ASN A O 1
ATOM 793 N N . ASN A 1 98 ? -21.566 -13.573 29.758 1.00 84.81 98 ASN A N 1
ATOM 794 C CA . ASN A 1 98 ? -22.715 -14.238 29.124 1.00 84.81 98 ASN A CA 1
ATOM 795 C C . ASN A 1 98 ? -22.910 -13.871 27.651 1.00 84.81 98 ASN A C 1
ATOM 797 O O . ASN A 1 98 ? -23.266 -14.739 26.860 1.00 84.81 98 ASN A O 1
ATOM 801 N N . CYS A 1 99 ? -22.711 -12.607 27.275 1.00 83.94 99 CYS A N 1
ATOM 802 C CA . CYS A 1 99 ? -22.932 -12.153 25.898 1.00 83.94 99 CYS A CA 1
ATOM 803 C C . CYS A 1 99 ? -21.674 -12.318 25.042 1.00 83.94 99 CYS A C 1
ATOM 805 O O . CYS A 1 99 ? -21.759 -12.698 23.877 1.00 83.94 99 CYS A O 1
ATOM 807 N N . LEU A 1 100 ? -20.514 -12.043 25.636 1.00 79.88 100 LEU A N 1
ATOM 808 C CA . LEU A 1 100 ? -19.197 -12.089 25.006 1.00 79.88 100 LEU A CA 1
ATOM 809 C C . LEU A 1 100 ? -18.348 -13.231 25.571 1.00 79.88 100 LEU A C 1
ATOM 811 O O . LEU A 1 100 ? -17.130 -13.131 25.664 1.00 79.88 100 LEU A O 1
ATOM 815 N N . SER A 1 101 ? -18.995 -14.327 25.956 1.00 74.81 101 SER A N 1
ATOM 816 C CA . SER A 1 101 ? -18.298 -15.544 26.345 1.00 74.81 101 SER A CA 1
ATOM 817 C C . SER A 1 101 ? -18.536 -16.616 25.303 1.00 74.81 101 SER A C 1
ATOM 819 O O . SER A 1 101 ? -19.674 -16.910 24.933 1.00 74.81 101 SER A O 1
ATOM 821 N N . ILE A 1 102 ? -17.444 -17.197 24.819 1.00 76.94 102 ILE A N 1
ATOM 822 C CA . ILE A 1 102 ? -17.491 -18.389 23.983 1.00 76.94 102 ILE A CA 1
ATOM 823 C C . ILE A 1 102 ? -17.434 -19.580 24.939 1.00 76.94 102 ILE A C 1
ATOM 825 O O . ILE A 1 102 ? -16.451 -19.714 25.669 1.00 76.94 102 ILE A O 1
ATOM 829 N N . PRO A 1 103 ? -18.461 -20.448 24.965 1.00 75.81 103 PRO A N 1
ATOM 830 C CA . PRO A 1 103 ? -18.436 -21.641 25.795 1.00 75.81 103 PRO A CA 1
ATOM 831 C C . PRO A 1 103 ? -17.195 -22.482 25.490 1.00 75.81 103 PRO A C 1
ATOM 833 O O . PRO A 1 103 ? -16.949 -22.832 24.334 1.00 75.81 103 PRO A O 1
ATOM 836 N N . ASN A 1 104 ? -16.449 -22.857 26.532 1.00 67.50 104 ASN A N 1
ATOM 837 C CA . ASN A 1 104 ? -15.233 -23.669 26.402 1.00 67.50 104 ASN A CA 1
ATOM 838 C C . ASN A 1 104 ? -15.491 -25.015 25.695 1.00 67.50 104 ASN A C 1
ATOM 840 O O . ASN A 1 104 ? -14.581 -25.569 25.083 1.00 67.50 104 ASN A O 1
ATOM 844 N N . ASP A 1 105 ? -16.732 -25.505 25.715 1.00 65.62 105 ASP A N 1
ATOM 845 C CA . ASP A 1 105 ? -17.148 -26.738 25.038 1.00 65.62 105 ASP A CA 1
ATOM 846 C C . ASP A 1 105 ? -17.175 -26.597 23.501 1.00 65.62 105 ASP A C 1
ATOM 848 O O . ASP A 1 105 ? -17.073 -27.587 22.779 1.00 65.62 105 ASP A O 1
ATOM 852 N N . ILE A 1 106 ? -17.270 -25.368 22.979 1.00 60.72 106 ILE A N 1
ATOM 853 C CA . ILE A 1 106 ? -17.265 -25.075 21.535 1.00 60.72 106 ILE A CA 1
ATOM 854 C C . ILE A 1 106 ? -15.830 -24.963 21.002 1.00 60.72 106 ILE A C 1
ATOM 856 O O . ILE A 1 106 ? -15.635 -25.020 19.799 1.00 60.72 106 ILE A O 1
ATOM 860 N N . SER A 1 107 ? -14.804 -24.939 21.859 1.00 53.84 107 SER A N 1
ATOM 861 C CA . SER A 1 107 ? -13.389 -24.964 21.438 1.00 53.84 107 SER A CA 1
ATOM 862 C C . SER A 1 107 ? -13.012 -26.211 20.616 1.00 53.84 107 SER A C 1
ATOM 864 O O . SER A 1 107 ? -11.954 -26.258 19.988 1.00 53.84 107 SER A O 1
ATOM 866 N N . GLU A 1 108 ? -13.853 -27.253 20.629 1.00 52.69 108 GLU A N 1
ATOM 867 C CA . GLU A 1 108 ? -13.707 -28.434 19.772 1.00 52.69 108 GLU A CA 1
ATOM 868 C C . GLU A 1 108 ? -14.314 -28.258 18.371 1.00 52.69 108 GLU A C 1
ATOM 870 O O . GLU A 1 108 ? -13.910 -28.962 17.440 1.00 52.69 108 GLU A O 1
ATOM 875 N N . ILE A 1 109 ? -15.251 -27.321 18.212 1.00 58.50 109 ILE A N 1
ATOM 876 C CA . ILE A 1 109 ? -15.840 -26.924 16.937 1.00 58.50 109 ILE A CA 1
ATOM 877 C C . ILE A 1 109 ? -14.993 -25.777 16.398 1.00 58.50 109 ILE A C 1
ATOM 879 O O . ILE A 1 109 ? -14.814 -24.749 17.040 1.00 58.50 109 ILE A O 1
ATOM 883 N N . GLU A 1 110 ? -14.451 -25.967 15.204 1.00 62.25 110 GLU A N 1
ATOM 884 C CA . GLU A 1 110 ? -13.667 -24.953 14.508 1.00 62.25 110 GLU A CA 1
ATOM 885 C C . GLU A 1 110 ? -14.573 -23.739 14.221 1.00 62.25 110 GLU A C 1
ATOM 887 O O . GLU A 1 110 ? -15.383 -23.742 13.291 1.00 62.25 110 GLU A O 1
ATOM 892 N N . LEU A 1 111 ? -14.520 -22.741 15.105 1.00 65.88 111 LEU A N 1
ATOM 893 C CA . LEU A 1 111 ? -15.172 -21.450 14.936 1.00 65.88 111 LEU A CA 1
ATOM 894 C C . LEU A 1 111 ? -14.407 -20.699 13.850 1.00 65.88 111 LEU A C 1
ATOM 896 O O . LEU A 1 111 ? -13.313 -20.201 14.087 1.00 65.88 111 LEU A O 1
ATOM 900 N N . HIS A 1 112 ? -14.990 -20.661 12.655 1.00 68.06 112 HIS A N 1
ATOM 901 C CA . HIS A 1 112 ? -14.436 -19.948 11.509 1.00 68.06 112 HIS A CA 1
ATOM 902 C C . HIS A 1 112 ? -15.051 -18.562 11.412 1.00 68.06 112 HIS A C 1
ATOM 904 O O . HIS A 1 112 ? -16.281 -18.426 11.344 1.00 68.06 112 HIS A O 1
ATOM 910 N N . LEU A 1 113 ? -14.210 -17.534 11.346 1.00 70.69 113 LEU A N 1
ATOM 911 C CA . LEU A 1 113 ? -14.678 -16.193 11.022 1.00 70.69 113 LEU A CA 1
ATOM 912 C C . LEU A 1 113 ? -15.133 -16.131 9.550 1.00 70.69 113 LEU A C 1
ATOM 914 O O . LEU A 1 113 ? -14.669 -16.906 8.708 1.00 70.69 113 LEU A O 1
ATOM 918 N N . PRO A 1 114 ? -16.053 -15.221 9.176 1.00 72.69 114 PRO A N 1
ATOM 919 C CA . PRO A 1 114 ? -16.589 -15.164 7.815 1.00 72.69 114 PRO A CA 1
ATOM 920 C C . PRO A 1 114 ? -15.535 -14.993 6.711 1.00 72.69 114 PRO A C 1
ATOM 922 O O . PRO A 1 114 ? -15.765 -15.462 5.599 1.00 72.69 114 PRO A O 1
ATOM 925 N N . TYR A 1 115 ? -14.404 -14.348 7.012 1.00 70.56 115 TYR A N 1
ATOM 926 C CA . TYR A 1 115 ? -13.279 -14.147 6.090 1.00 70.56 115 TYR A CA 1
ATOM 927 C C . TYR A 1 115 ? -12.272 -15.307 6.082 1.00 70.56 115 TYR A C 1
ATOM 929 O O . TYR A 1 115 ? -11.428 -15.370 5.195 1.00 70.56 115 TYR A O 1
ATOM 937 N N . GLU A 1 116 ? -12.376 -16.250 7.018 1.00 66.62 116 GLU A N 1
ATOM 938 C CA . GLU A 1 116 ? -11.536 -17.452 7.068 1.00 66.62 116 GLU A CA 1
ATOM 939 C C . GLU A 1 116 ? -12.121 -18.613 6.256 1.00 66.62 116 GLU A C 1
ATOM 941 O O . GLU A 1 116 ? -11.485 -19.651 6.113 1.00 66.62 116 GLU A O 1
ATOM 946 N N . LYS A 1 117 ? -13.312 -18.440 5.664 1.00 63.59 117 LYS A N 1
ATOM 947 C CA . LYS A 1 117 ? -13.980 -19.477 4.858 1.00 63.59 117 LYS A CA 1
ATOM 948 C C . LYS A 1 117 ? -13.151 -19.971 3.671 1.00 63.59 117 LYS A C 1
ATOM 950 O O . LYS A 1 117 ? -13.324 -21.116 3.263 1.00 63.59 117 LYS A O 1
ATOM 955 N N . ASP A 1 118 ? -12.272 -19.119 3.150 1.00 64.50 118 ASP A N 1
ATOM 956 C CA . ASP A 1 118 ? -11.397 -19.430 2.018 1.00 64.50 118 ASP A CA 1
ATOM 957 C C . ASP A 1 118 ? -9.950 -19.739 2.452 1.00 64.50 118 ASP A C 1
ATOM 959 O O . ASP A 1 118 ? -9.088 -19.972 1.601 1.00 64.50 118 ASP A O 1
ATOM 963 N N . LEU A 1 119 ? -9.658 -19.743 3.762 1.00 65.88 119 LEU A N 1
ATOM 964 C CA . LEU A 1 119 ? -8.340 -20.097 4.283 1.00 65.88 119 LEU A CA 1
ATOM 965 C C . LEU A 1 119 ? -8.247 -21.610 4.489 1.00 65.88 119 LEU A C 1
ATOM 967 O O . LEU A 1 119 ? -8.893 -22.191 5.359 1.00 65.88 119 LEU A O 1
ATOM 971 N N . ASP A 1 120 ? -7.390 -22.258 3.706 1.00 66.44 120 ASP A N 1
ATOM 972 C CA . ASP A 1 120 ? -7.055 -23.657 3.933 1.00 66.44 120 ASP A CA 1
ATOM 973 C C . ASP A 1 120 ? -5.961 -23.760 5.009 1.00 66.44 120 ASP A C 1
ATOM 975 O O . ASP A 1 120 ? -4.767 -23.658 4.734 1.00 66.44 120 ASP A O 1
ATOM 979 N N . PHE A 1 121 ? -6.362 -23.981 6.262 1.00 66.00 121 PHE A N 1
ATOM 980 C CA . PHE A 1 121 ? -5.437 -24.188 7.388 1.00 66.00 121 PHE A CA 1
ATOM 981 C C . PHE A 1 121 ? -4.657 -25.517 7.315 1.00 66.00 121 PHE A C 1
ATOM 983 O O . PHE A 1 121 ? -3.918 -25.859 8.242 1.00 66.00 121 PHE A O 1
ATOM 990 N N . SER A 1 122 ? -4.823 -26.305 6.243 1.00 67.00 122 SER A N 1
ATOM 991 C CA . SER A 1 122 ? -4.026 -27.512 5.995 1.00 67.00 122 SER A CA 1
ATOM 992 C C . SER A 1 122 ? -2.676 -27.241 5.320 1.00 67.00 122 SER A C 1
ATOM 994 O O . SER A 1 122 ? -1.866 -28.166 5.199 1.00 67.00 122 SER A O 1
ATOM 996 N N . ILE A 1 123 ? -2.417 -25.991 4.920 1.00 69.62 123 ILE A N 1
ATOM 997 C CA . ILE A 1 123 ? -1.153 -25.561 4.317 1.00 69.62 123 ILE A CA 1
ATOM 998 C C . ILE A 1 123 ? -0.021 -25.704 5.346 1.00 69.62 123 ILE A C 1
ATOM 1000 O O . ILE A 1 123 ? -0.125 -25.288 6.498 1.00 69.62 123 ILE A O 1
ATOM 1004 N N . ASN A 1 124 ? 1.066 -26.344 4.922 1.00 77.75 124 ASN A N 1
ATOM 1005 C CA . ASN A 1 124 ? 2.259 -26.573 5.732 1.00 77.75 124 ASN A CA 1
ATOM 1006 C C . ASN A 1 124 ? 3.315 -25.495 5.431 1.00 77.75 124 ASN A C 1
ATOM 1008 O O . ASN A 1 124 ? 3.360 -24.989 4.312 1.00 77.75 124 ASN A O 1
ATOM 1012 N N . ASP A 1 125 ? 4.239 -25.229 6.359 1.00 76.38 125 ASP A N 1
ATOM 1013 C CA . ASP A 1 125 ? 5.309 -24.220 6.201 1.00 76.38 125 ASP A CA 1
ATOM 1014 C C . ASP A 1 125 ? 6.152 -24.449 4.919 1.00 76.38 125 ASP A C 1
ATOM 1016 O O . ASP A 1 125 ? 6.672 -23.525 4.295 1.00 76.38 125 ASP A O 1
ATOM 1020 N N . ASN A 1 126 ? 6.255 -25.707 4.470 1.00 80.50 126 ASN A N 1
ATOM 1021 C CA . ASN A 1 126 ? 6.916 -26.063 3.209 1.00 80.50 126 ASN A CA 1
ATOM 1022 C C . ASN A 1 126 ? 6.174 -25.574 1.956 1.00 80.50 126 ASN A C 1
ATOM 1024 O O . ASN A 1 126 ? 6.809 -25.359 0.925 1.00 80.50 126 ASN A O 1
ATOM 1028 N N . ASP A 1 127 ? 4.851 -25.460 2.004 1.00 81.00 127 ASP A N 1
ATOM 1029 C CA . ASP A 1 127 ? 4.042 -24.981 0.886 1.00 81.00 127 ASP A CA 1
ATOM 1030 C C . ASP A 1 127 ? 4.022 -23.446 0.846 1.00 81.00 127 ASP A C 1
ATOM 1032 O O . ASP A 1 127 ? 4.136 -22.881 -0.240 1.00 81.00 127 ASP A O 1
ATOM 1036 N N . GLU A 1 128 ? 4.054 -22.771 2.002 1.00 83.12 128 GLU A N 1
ATOM 1037 C CA . GLU A 1 128 ? 4.314 -21.323 2.074 1.00 83.12 128 GLU A CA 1
ATOM 1038 C C . GLU A 1 128 ? 5.671 -20.970 1.449 1.00 83.12 128 GLU A C 1
ATOM 1040 O O . GLU A 1 128 ? 5.760 -20.108 0.574 1.00 83.12 128 GLU A O 1
ATOM 1045 N N . MET A 1 129 ? 6.725 -21.723 1.787 1.00 85.75 129 MET A N 1
ATOM 1046 C CA . MET A 1 129 ? 8.056 -21.503 1.216 1.00 85.75 129 MET A CA 1
ATOM 1047 C C . MET A 1 129 ? 8.097 -21.734 -0.307 1.00 85.75 129 MET A C 1
ATOM 1049 O O . MET A 1 129 ? 8.882 -21.097 -1.016 1.00 85.75 129 MET A O 1
ATOM 1053 N N . LYS A 1 130 ? 7.269 -22.637 -0.852 1.00 88.81 130 LYS A N 1
ATOM 1054 C CA . LYS A 1 130 ? 7.139 -22.799 -2.313 1.00 88.81 130 LYS A CA 1
ATOM 1055 C C . LYS A 1 130 ? 6.476 -21.581 -2.941 1.00 88.81 130 LYS A C 1
ATOM 1057 O O . LYS A 1 130 ? 7.004 -21.077 -3.930 1.00 88.81 130 LYS A O 1
ATOM 1062 N N . ILE A 1 131 ? 5.385 -21.096 -2.352 1.00 89.06 131 ILE A N 1
ATOM 1063 C CA . ILE A 1 131 ? 4.670 -19.907 -2.826 1.00 89.06 131 ILE A CA 1
ATOM 1064 C C . ILE A 1 131 ? 5.601 -18.690 -2.805 1.00 89.06 131 ILE A C 1
ATOM 1066 O O . ILE A 1 131 ? 5.691 -17.974 -3.799 1.00 89.06 131 ILE A O 1
ATOM 1070 N N . ASP A 1 132 ? 6.384 -18.499 -1.746 1.00 92.50 132 ASP A N 1
ATOM 1071 C CA . ASP A 1 132 ? 7.358 -17.406 -1.670 1.00 92.50 132 ASP A CA 1
ATOM 1072 C C . ASP A 1 132 ? 8.425 -17.488 -2.766 1.00 92.50 132 ASP A C 1
ATOM 1074 O O . ASP A 1 132 ? 8.780 -16.482 -3.393 1.00 92.50 132 ASP A O 1
ATOM 1078 N N . ASN A 1 133 ? 8.918 -18.695 -3.049 1.00 93.56 133 ASN A N 1
ATOM 1079 C CA . ASN A 1 133 ? 9.866 -18.914 -4.137 1.00 93.56 133 ASN A CA 1
ATOM 1080 C C . ASN A 1 133 ? 9.232 -18.645 -5.511 1.00 93.56 133 ASN A C 1
ATOM 1082 O O . ASN A 1 133 ? 9.887 -18.070 -6.384 1.00 93.56 133 ASN A O 1
ATOM 1086 N N . GLU A 1 134 ? 7.968 -19.012 -5.716 1.00 94.62 134 GLU A N 1
ATOM 1087 C CA . GLU A 1 134 ? 7.219 -18.693 -6.935 1.00 94.62 134 GLU A CA 1
ATOM 1088 C C . GLU A 1 134 ? 6.997 -17.186 -7.082 1.00 94.62 134 GLU A C 1
ATOM 1090 O O . GLU A 1 134 ? 7.274 -16.624 -8.142 1.00 94.62 134 GLU A O 1
ATOM 1095 N N . ILE A 1 135 ? 6.605 -16.500 -6.007 1.00 94.31 135 ILE A N 1
ATOM 1096 C CA . ILE A 1 135 ? 6.464 -15.041 -5.974 1.00 94.31 135 ILE A CA 1
ATOM 1097 C C . ILE A 1 135 ? 7.794 -14.377 -6.334 1.00 94.31 135 ILE A C 1
ATOM 1099 O O . ILE A 1 135 ? 7.819 -13.428 -7.123 1.00 94.31 135 ILE A O 1
ATOM 1103 N N . LYS A 1 136 ? 8.913 -14.868 -5.793 1.00 95.69 136 LYS A N 1
ATOM 1104 C CA . LYS A 1 136 ? 10.243 -14.341 -6.108 1.00 95.69 136 LYS A CA 1
ATOM 1105 C C . LYS A 1 136 ? 10.593 -14.532 -7.586 1.00 95.69 136 LYS A C 1
ATOM 1107 O O . LYS A 1 136 ? 10.989 -13.563 -8.233 1.00 95.69 136 LYS A O 1
ATOM 1112 N N . LYS A 1 137 ? 10.360 -15.724 -8.144 1.00 95.62 137 LYS A N 1
ATOM 1113 C CA . LYS A 1 137 ? 10.566 -16.004 -9.577 1.00 95.62 137 LYS A CA 1
ATOM 1114 C C . LYS A 1 137 ? 9.712 -15.103 -10.467 1.00 95.62 137 LYS A C 1
ATOM 1116 O O . LYS A 1 137 ? 10.210 -14.539 -11.439 1.00 95.62 137 LYS A O 1
ATOM 1121 N N . ILE A 1 138 ? 8.438 -14.912 -10.124 1.00 96.25 138 ILE A N 1
ATOM 1122 C CA . ILE A 1 138 ? 7.533 -14.035 -10.877 1.00 96.25 138 ILE A CA 1
ATOM 1123 C C . ILE A 1 138 ? 8.014 -12.582 -10.807 1.00 96.25 138 ILE A C 1
ATOM 1125 O O . ILE A 1 138 ? 8.030 -11.894 -11.827 1.00 96.25 138 ILE A O 1
ATOM 1129 N N . LYS A 1 139 ? 8.464 -12.108 -9.639 1.00 95.38 139 LYS A N 1
ATOM 1130 C CA . LYS A 1 139 ? 9.043 -10.762 -9.493 1.00 95.38 139 LYS A CA 1
ATOM 1131 C C . LYS A 1 139 ? 10.270 -10.575 -10.388 1.00 95.38 139 LYS A C 1
ATOM 1133 O O . LYS A 1 139 ? 10.352 -9.569 -11.092 1.00 95.38 139 LYS A O 1
ATOM 1138 N N . GLU A 1 140 ? 11.183 -11.541 -10.410 1.00 95.50 140 GLU A N 1
ATOM 1139 C CA . GLU A 1 140 ? 12.363 -11.520 -11.286 1.00 95.50 140 GLU A CA 1
ATOM 1140 C C . GLU A 1 140 ? 11.961 -11.496 -12.771 1.00 95.50 140 GLU A C 1
ATOM 1142 O O . GLU A 1 140 ? 12.447 -10.656 -13.535 1.00 95.50 140 GLU A O 1
ATOM 1147 N N . MET A 1 141 ? 10.986 -12.319 -13.167 1.00 96.69 141 MET A N 1
ATOM 1148 C CA . MET A 1 141 ? 10.450 -12.347 -14.531 1.00 96.69 141 MET A CA 1
ATOM 1149 C C . MET A 1 141 ? 9.803 -11.012 -14.933 1.00 96.69 141 MET A C 1
ATOM 1151 O O . MET A 1 141 ? 9.986 -10.541 -16.059 1.00 96.69 141 MET A O 1
ATOM 1155 N N . ILE A 1 142 ? 9.073 -10.363 -14.021 1.00 96.81 142 ILE A N 1
ATOM 1156 C CA . ILE A 1 142 ? 8.471 -9.042 -14.254 1.00 96.81 142 ILE A CA 1
ATOM 1157 C C . ILE A 1 142 ? 9.558 -7.993 -14.496 1.00 96.81 142 ILE A C 1
ATOM 1159 O O . ILE A 1 142 ? 9.433 -7.190 -15.425 1.00 96.81 142 ILE A O 1
ATOM 1163 N N . ILE A 1 143 ? 10.631 -8.000 -13.701 1.00 96.00 143 ILE A N 1
ATOM 1164 C CA . ILE A 1 143 ? 11.752 -7.065 -13.858 1.00 96.00 143 ILE A CA 1
ATOM 1165 C C . ILE A 1 143 ? 12.438 -7.283 -15.211 1.00 96.00 143 ILE A C 1
ATOM 1167 O O . ILE A 1 143 ? 12.623 -6.318 -15.958 1.00 96.00 143 ILE A O 1
ATOM 1171 N N . ALA A 1 144 ? 12.732 -8.534 -15.571 1.00 96.12 144 ALA A N 1
ATOM 1172 C CA . ALA A 1 144 ? 13.330 -8.879 -16.860 1.00 96.12 144 ALA A CA 1
ATOM 1173 C C . ALA A 1 144 ? 12.445 -8.429 -18.035 1.00 96.12 144 ALA A C 1
ATOM 1175 O O . ALA A 1 144 ? 12.909 -7.760 -18.961 1.00 96.12 144 ALA A O 1
ATOM 1176 N N . LYS A 1 145 ? 11.135 -8.698 -17.968 1.00 96.50 145 LYS A N 1
ATOM 1177 C CA . LYS A 1 145 ? 10.177 -8.282 -19.002 1.00 96.50 145 LYS A CA 1
ATOM 1178 C C . LYS A 1 145 ? 10.065 -6.762 -19.108 1.00 96.50 145 LYS A C 1
ATOM 1180 O O . LYS A 1 145 ? 9.969 -6.228 -20.214 1.00 96.50 145 LYS A O 1
ATOM 1185 N N . LYS A 1 146 ? 10.104 -6.047 -17.980 1.00 97.12 146 LYS A N 1
ATOM 1186 C CA . LYS A 1 146 ? 10.120 -4.578 -17.954 1.00 97.12 146 LYS A CA 1
ATOM 1187 C C . LYS A 1 146 ? 11.375 -4.039 -18.638 1.00 97.12 146 LYS A C 1
ATOM 1189 O O . LYS A 1 146 ? 11.257 -3.137 -19.465 1.00 97.12 146 LYS A O 1
ATOM 1194 N N . TYR A 1 147 ? 12.538 -4.621 -18.356 1.00 96.75 147 TYR A N 1
ATOM 1195 C CA . TYR A 1 147 ? 13.803 -4.246 -18.986 1.00 96.75 147 TYR A CA 1
ATOM 1196 C C . TYR A 1 147 ? 13.769 -4.445 -20.509 1.00 96.75 147 TYR A C 1
ATOM 1198 O O . TYR A 1 147 ? 13.997 -3.496 -21.263 1.00 96.75 147 TYR A O 1
ATOM 1206 N N . VAL A 1 148 ? 13.363 -5.626 -20.982 1.00 97.25 148 VAL A N 1
ATOM 1207 C CA . VAL A 1 148 ? 13.232 -5.909 -22.424 1.00 97.25 148 VAL A CA 1
ATOM 1208 C C . VAL A 1 148 ? 12.262 -4.938 -23.102 1.00 97.25 148 VAL A C 1
ATOM 1210 O O . VAL A 1 148 ? 12.554 -4.421 -24.178 1.00 97.25 148 VAL A O 1
ATOM 1213 N N . ASN A 1 149 ? 11.137 -4.614 -22.459 1.00 97.06 149 ASN A N 1
ATOM 1214 C CA . ASN A 1 149 ? 10.179 -3.644 -22.992 1.00 97.06 149 ASN A CA 1
ATOM 1215 C C . ASN A 1 149 ? 10.795 -2.239 -23.130 1.00 97.06 149 ASN A C 1
ATOM 1217 O O . ASN A 1 149 ? 10.571 -1.560 -24.130 1.00 97.06 149 ASN A O 1
ATOM 1221 N N . THR A 1 150 ? 11.606 -1.799 -22.163 1.00 96.56 150 THR A N 1
ATOM 1222 C CA . THR A 1 150 ? 12.306 -0.508 -22.277 1.00 96.56 150 THR A CA 1
ATOM 1223 C C . THR A 1 150 ? 13.310 -0.490 -23.429 1.00 96.56 150 THR A C 1
ATOM 1225 O O . THR A 1 150 ? 13.326 0.472 -24.196 1.00 96.56 150 THR A O 1
ATOM 1228 N N . LEU A 1 151 ? 14.070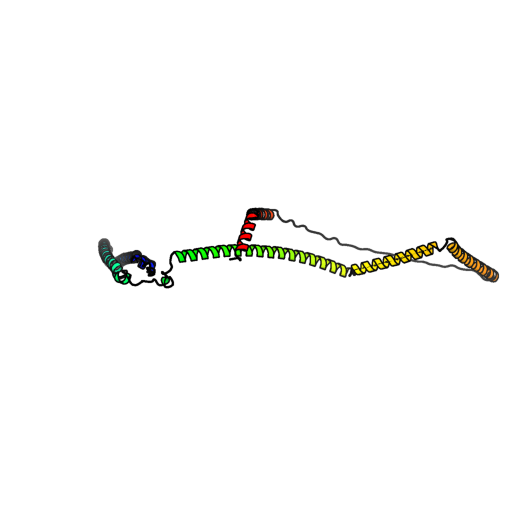 -1.572 -23.629 1.00 96.69 151 LEU A N 1
ATOM 1229 C CA . LEU A 1 151 ? 14.985 -1.695 -24.766 1.00 96.69 151 LEU A CA 1
ATOM 1230 C C . LEU A 1 151 ? 14.240 -1.679 -26.105 1.00 96.69 151 LEU A C 1
ATOM 1232 O O . LEU A 1 151 ? 14.627 -0.946 -27.014 1.00 96.69 151 LEU A O 1
ATOM 1236 N N . ALA A 1 152 ? 13.142 -2.429 -26.213 1.00 96.44 152 ALA A N 1
ATOM 1237 C CA . ALA A 1 152 ? 12.317 -2.465 -27.416 1.00 96.44 152 ALA A CA 1
ATOM 1238 C C . ALA A 1 152 ? 11.732 -1.083 -27.751 1.00 96.44 152 ALA A C 1
ATOM 1240 O O . ALA A 1 152 ? 11.772 -0.657 -28.904 1.00 96.44 152 ALA A O 1
ATOM 1241 N N . LYS A 1 153 ? 11.248 -0.340 -26.747 1.00 97.12 153 LYS A N 1
ATOM 1242 C CA . LYS A 1 153 ? 10.766 1.039 -26.932 1.00 97.12 153 LYS A CA 1
ATOM 1243 C C . LYS A 1 153 ? 11.865 1.968 -27.440 1.00 97.12 153 LYS A C 1
ATOM 1245 O O . LYS A 1 153 ? 11.620 2.736 -28.367 1.00 97.12 153 LYS A O 1
ATOM 1250 N N . ASN A 1 154 ? 13.067 1.870 -26.879 1.00 96.50 154 ASN A N 1
ATOM 1251 C CA . ASN A 1 154 ? 14.202 2.676 -27.321 1.00 96.50 154 ASN A CA 1
ATOM 1252 C C . ASN A 1 154 ? 14.585 2.354 -28.773 1.00 96.50 154 ASN A C 1
ATOM 1254 O O . ASN A 1 154 ? 14.778 3.274 -29.564 1.00 96.50 154 ASN A O 1
ATOM 1258 N N . ALA A 1 155 ? 14.611 1.073 -29.151 1.00 95.88 155 ALA A N 1
ATOM 1259 C CA . ALA A 1 155 ? 14.875 0.654 -30.527 1.00 95.88 155 ALA A CA 1
ATOM 1260 C C . ALA A 1 155 ? 13.811 1.178 -31.509 1.00 95.88 155 ALA A C 1
ATOM 1262 O O . ALA A 1 155 ? 14.151 1.701 -32.568 1.00 95.88 155 ALA A O 1
ATOM 1263 N N . ILE A 1 156 ? 12.527 1.113 -31.137 1.00 97.12 156 ILE A N 1
ATOM 1264 C CA . ILE A 1 156 ? 11.429 1.671 -31.941 1.00 97.12 156 ILE A CA 1
ATOM 1265 C C . ILE A 1 156 ? 11.599 3.182 -32.129 1.00 97.12 156 ILE A C 1
ATOM 1267 O O . ILE A 1 156 ? 11.373 3.686 -33.226 1.00 97.12 156 ILE A O 1
ATOM 1271 N N . ASN A 1 157 ? 11.992 3.912 -31.084 1.00 96.50 157 ASN A N 1
ATOM 1272 C CA . ASN A 1 157 ? 12.197 5.356 -31.176 1.00 96.50 157 ASN A CA 1
ATOM 1273 C C . ASN A 1 157 ? 13.375 5.707 -32.093 1.00 96.50 157 ASN A C 1
ATOM 1275 O O . ASN A 1 157 ? 13.220 6.546 -32.975 1.00 96.50 157 ASN A O 1
ATOM 1279 N N . GLN A 1 158 ? 14.504 5.006 -31.965 1.00 95.81 158 GLN A N 1
ATOM 1280 C CA . GLN A 1 158 ? 15.645 5.184 -32.870 1.00 95.81 158 GLN A CA 1
ATOM 1281 C C . GLN A 1 158 ? 15.265 4.909 -34.327 1.00 95.81 158 GLN A C 1
ATOM 1283 O O . GLN A 1 158 ? 15.684 5.627 -35.233 1.00 95.81 158 GLN A O 1
ATOM 1288 N N . GLU A 1 159 ? 14.462 3.876 -34.570 1.00 95.62 159 GLU A N 1
ATOM 1289 C CA . GLU A 1 159 ? 14.029 3.552 -35.924 1.00 95.62 159 GLU A CA 1
ATOM 1290 C C . GLU A 1 159 ? 13.050 4.596 -36.475 1.00 95.62 159 GLU A C 1
ATOM 1292 O O . GLU A 1 159 ? 13.152 4.980 -37.639 1.00 95.62 159 GLU A O 1
ATOM 1297 N N . LYS A 1 160 ? 12.158 5.139 -35.637 1.00 96.56 160 LYS A N 1
ATOM 1298 C CA . LYS A 1 160 ? 11.289 6.263 -36.017 1.00 96.56 160 LYS A CA 1
ATOM 1299 C C . LYS A 1 160 ? 12.091 7.492 -36.440 1.00 96.56 160 LYS A C 1
ATOM 1301 O O . LYS A 1 160 ? 11.785 8.055 -37.487 1.00 96.56 160 LYS A O 1
ATOM 1306 N N . GLU A 1 161 ? 13.129 7.861 -35.692 1.00 95.25 161 GLU A N 1
ATOM 1307 C CA . GLU A 1 161 ? 14.003 8.988 -36.049 1.00 95.25 161 GLU A CA 1
ATOM 1308 C C . GLU A 1 161 ? 14.707 8.767 -37.394 1.00 95.25 161 GLU A C 1
ATOM 1310 O O . GLU A 1 161 ? 14.792 9.678 -38.218 1.00 95.25 161 GLU A O 1
ATOM 1315 N N . LYS A 1 162 ? 15.197 7.548 -37.661 1.00 95.12 162 LYS A N 1
ATOM 1316 C CA . LYS A 1 162 ? 15.792 7.221 -38.968 1.00 95.12 162 LYS A CA 1
ATOM 1317 C C . LYS A 1 162 ? 14.768 7.320 -40.092 1.00 95.12 162 LYS A C 1
ATOM 1319 O O . LYS A 1 162 ? 15.076 7.868 -41.148 1.00 95.12 162 LYS A O 1
ATOM 1324 N N . VAL A 1 163 ? 13.558 6.806 -39.877 1.00 96.31 163 VAL A N 1
ATOM 1325 C CA . VAL A 1 163 ? 12.465 6.886 -40.855 1.00 96.31 163 VAL A CA 1
ATOM 1326 C C . VAL A 1 163 ? 12.096 8.341 -41.141 1.00 96.31 163 VAL A C 1
ATOM 1328 O O . VAL A 1 163 ? 11.827 8.680 -42.291 1.00 96.31 163 VAL A O 1
ATOM 1331 N N . GLU A 1 164 ? 12.100 9.208 -40.132 1.00 95.06 164 GLU A N 1
ATOM 1332 C CA . GLU A 1 164 ? 11.837 10.638 -40.295 1.00 95.06 164 GLU A CA 1
ATOM 1333 C C . GLU A 1 164 ? 12.923 11.323 -41.131 1.00 95.06 164 GLU A C 1
ATOM 1335 O O . GLU A 1 164 ? 12.603 11.919 -42.159 1.00 95.06 164 GLU A O 1
ATOM 1340 N N . LYS A 1 165 ? 14.205 11.100 -40.815 1.00 95.00 165 LYS A N 1
ATOM 1341 C CA . LYS A 1 165 ? 15.334 11.595 -41.626 1.00 95.00 165 LYS A CA 1
ATOM 1342 C C . LYS A 1 165 ? 15.271 11.106 -43.076 1.00 95.00 165 LYS A C 1
ATOM 1344 O O . LYS A 1 165 ? 15.502 11.865 -44.012 1.00 95.00 165 LYS A O 1
ATOM 1349 N N . LEU A 1 166 ? 14.917 9.838 -43.294 1.00 94.88 166 LEU A N 1
ATOM 1350 C CA . LEU A 1 166 ? 14.751 9.291 -44.645 1.00 94.88 166 LEU A CA 1
ATOM 1351 C C . LEU A 1 166 ? 13.575 9.931 -45.395 1.00 94.88 166 LEU A C 1
ATOM 1353 O O . LEU A 1 166 ? 13.660 10.121 -46.609 1.00 94.88 166 LEU A O 1
ATOM 1357 N N . LYS A 1 167 ? 12.485 10.283 -44.703 1.00 95.62 167 LYS A N 1
ATOM 1358 C CA . LYS A 1 167 ? 11.365 11.026 -45.303 1.00 95.62 167 LYS A CA 1
ATOM 1359 C C . LYS A 1 167 ? 11.772 12.443 -45.688 1.00 95.62 167 LYS A C 1
ATOM 1361 O O . LYS A 1 167 ? 11.379 12.890 -46.761 1.00 95.62 167 LYS A O 1
ATOM 1366 N N . GLU A 1 168 ? 12.555 13.130 -44.862 1.00 94.94 168 GLU A N 1
ATOM 1367 C CA . GLU A 1 168 ? 13.09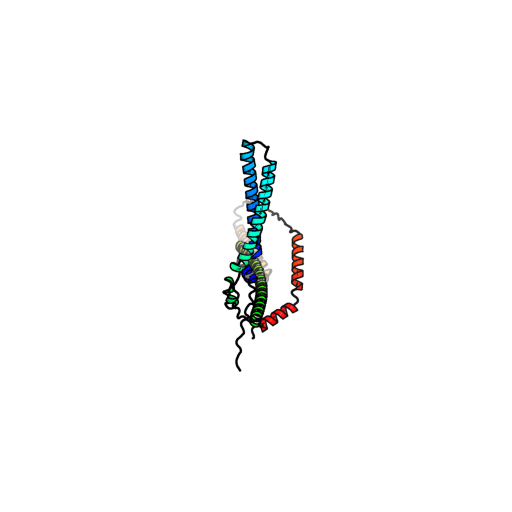2 14.457 -45.185 1.00 94.94 168 GLU A CA 1
ATOM 1368 C C . GLU A 1 168 ? 13.957 14.410 -46.445 1.00 94.94 168 GLU A C 1
ATOM 1370 O O . GLU A 1 168 ? 13.673 15.127 -47.404 1.00 94.94 168 GLU A O 1
ATOM 1375 N N . ILE A 1 169 ? 14.919 13.482 -46.503 1.00 95.12 169 ILE A N 1
ATOM 1376 C CA . ILE A 1 169 ? 15.773 13.279 -47.683 1.00 95.12 169 ILE A CA 1
ATOM 1377 C C . ILE A 1 169 ? 14.927 12.943 -48.916 1.00 95.12 169 ILE A C 1
ATOM 1379 O O . ILE A 1 169 ? 15.151 13.484 -49.997 1.00 95.12 169 ILE A O 1
ATOM 1383 N N . LYS A 1 170 ? 13.917 12.075 -48.775 1.00 95.44 170 LYS A N 1
ATOM 1384 C CA . LYS A 1 170 ? 12.997 11.763 -49.875 1.00 95.44 170 LYS A CA 1
ATOM 1385 C C . LYS A 1 170 ? 12.272 13.018 -50.368 1.00 95.44 170 LYS A C 1
ATOM 1387 O O . LYS A 1 170 ? 12.209 13.236 -51.573 1.00 95.44 170 LYS A O 1
ATOM 1392 N N . ASN A 1 171 ? 11.767 13.851 -49.460 1.00 94.12 171 ASN A N 1
ATOM 1393 C CA . ASN A 1 171 ? 11.093 15.098 -49.814 1.00 94.12 171 ASN A CA 1
ATOM 1394 C C . ASN A 1 171 ? 12.044 16.078 -50.518 1.00 94.12 171 ASN A C 1
ATOM 1396 O O . ASN A 1 171 ? 11.624 16.774 -51.440 1.00 94.12 171 ASN A O 1
ATOM 1400 N N . GLU A 1 172 ? 13.315 16.144 -50.119 1.00 93.50 172 GLU A N 1
ATOM 1401 C CA . GLU A 1 172 ? 14.336 16.938 -50.813 1.00 93.50 172 GLU A CA 1
ATOM 1402 C C . GLU A 1 172 ? 14.610 16.415 -52.225 1.00 93.50 172 GLU A C 1
ATOM 1404 O O . GLU A 1 172 ? 14.606 17.195 -53.178 1.00 93.50 172 GLU A O 1
ATOM 1409 N N . ILE A 1 173 ? 14.760 15.099 -52.393 1.00 91.69 173 ILE A N 1
ATOM 1410 C CA . ILE A 1 173 ? 14.912 14.468 -53.712 1.00 91.69 173 ILE A CA 1
ATOM 1411 C C . ILE A 1 173 ? 13.682 14.738 -54.586 1.00 91.69 173 ILE A C 1
ATOM 1413 O O . ILE A 1 173 ? 13.821 15.053 -55.768 1.00 91.69 173 ILE A O 1
ATOM 1417 N N . ASP A 1 174 ? 12.479 14.654 -54.022 1.00 91.19 174 ASP A N 1
ATOM 1418 C CA . ASP A 1 174 ? 11.242 14.933 -54.747 1.00 91.19 174 ASP A CA 1
ATOM 1419 C C . ASP A 1 174 ? 11.148 16.417 -55.144 1.00 91.19 174 ASP A C 1
ATOM 1421 O O . ASP A 1 174 ? 10.756 16.714 -56.274 1.00 91.19 174 ASP A O 1
ATOM 1425 N N . LYS A 1 175 ? 11.594 17.357 -54.295 1.00 91.00 175 LYS A N 1
ATOM 1426 C CA . LYS A 1 175 ? 11.736 18.780 -54.667 1.00 91.00 175 LYS A CA 1
ATOM 1427 C C . LYS A 1 175 ? 12.710 18.959 -55.832 1.00 91.00 175 LYS A C 1
ATOM 1429 O O . LYS A 1 175 ? 12.365 19.645 -56.791 1.00 91.00 175 LYS A O 1
ATOM 1434 N N . LEU A 1 176 ? 13.879 18.315 -55.786 1.00 86.38 176 LEU A N 1
ATOM 1435 C CA . LEU A 1 176 ? 14.867 18.370 -56.870 1.00 86.38 176 LEU A CA 1
ATOM 1436 C C . LEU A 1 176 ? 14.290 17.823 -58.185 1.00 86.38 176 LEU A C 1
ATOM 1438 O O . LEU A 1 176 ? 14.405 18.462 -59.232 1.00 86.38 176 LEU A O 1
ATOM 1442 N N . ARG A 1 177 ? 13.567 16.700 -58.131 1.00 84.81 177 ARG A N 1
ATOM 1443 C CA . ARG A 1 177 ? 12.855 16.144 -59.294 1.00 84.81 177 ARG A CA 1
ATOM 1444 C C . ARG A 1 177 ? 11.770 17.078 -59.826 1.00 84.81 177 ARG A C 1
ATOM 1446 O O . ARG A 1 177 ? 11.570 17.153 -61.035 1.00 84.81 177 ARG A O 1
ATOM 1453 N N . MET A 1 178 ? 11.056 17.795 -58.957 1.00 83.38 178 MET A N 1
ATOM 1454 C CA . MET A 1 178 ? 10.077 18.794 -59.396 1.00 83.38 178 MET A CA 1
ATOM 1455 C C . MET A 1 178 ? 10.753 19.993 -60.065 1.00 83.38 178 MET A C 1
ATOM 1457 O O . MET A 1 178 ? 10.273 20.438 -61.106 1.00 83.38 178 MET A O 1
ATOM 1461 N N . THR A 1 179 ? 11.886 20.472 -59.542 1.00 83.69 179 THR A N 1
ATOM 1462 C CA . THR A 1 179 ? 12.659 21.539 -60.201 1.00 83.69 179 THR A CA 1
ATOM 1463 C C . THR A 1 179 ? 13.204 21.104 -61.561 1.00 83.69 179 THR A C 1
ATOM 1465 O O . THR A 1 179 ? 13.162 21.885 -62.505 1.00 83.69 179 THR A O 1
ATOM 1468 N N . GLU A 1 180 ? 13.624 19.844 -61.701 1.00 78.38 180 GLU A N 1
ATOM 1469 C CA . GLU A 1 180 ? 14.063 19.253 -62.973 1.00 78.38 180 GLU A CA 1
ATOM 1470 C C . GLU A 1 180 ? 12.925 19.196 -64.010 1.00 78.38 180 GLU A C 1
ATOM 1472 O O . GLU A 1 180 ? 13.131 19.459 -65.194 1.00 78.38 180 GLU A O 1
ATOM 1477 N N . LYS A 1 181 ? 11.693 18.904 -63.568 1.00 77.81 181 LYS A N 1
ATOM 1478 C CA . LYS A 1 181 ? 10.499 18.964 -64.427 1.00 77.81 181 LYS A CA 1
ATOM 1479 C C . LYS A 1 181 ? 10.143 20.394 -64.827 1.00 77.81 181 LYS A C 1
ATOM 1481 O O . LYS A 1 181 ? 9.768 20.626 -65.972 1.00 77.81 181 LYS A O 1
ATOM 1486 N N . GLN A 1 182 ? 10.258 21.351 -63.907 1.00 81.06 182 GLN A N 1
ATOM 1487 C CA . GLN A 1 182 ? 9.971 22.764 -64.175 1.00 81.06 182 GLN A CA 1
ATOM 1488 C C . GLN A 1 182 ? 10.966 23.389 -65.157 1.00 81.06 182 GLN A C 1
ATOM 1490 O O . GLN A 1 182 ? 10.568 24.213 -65.976 1.00 81.06 182 GLN A O 1
ATOM 1495 N N . SER A 1 183 ? 12.235 22.978 -65.118 1.00 76.94 183 SER A N 1
ATOM 1496 C CA . SER A 1 183 ? 13.263 23.447 -66.052 1.00 76.94 183 SER A CA 1
ATOM 1497 C C . SER A 1 183 ? 13.198 22.788 -67.437 1.00 76.94 183 SER A C 1
ATOM 1499 O O . SER A 1 183 ? 14.027 23.106 -68.282 1.00 76.94 183 SER A O 1
ATOM 1501 N N . GLN A 1 184 ? 12.223 21.901 -67.690 1.00 73.12 184 GLN A N 1
ATOM 1502 C CA . GLN A 1 184 ? 12.054 21.134 -68.937 1.00 73.12 184 GLN A CA 1
ATOM 1503 C C . GLN A 1 184 ? 13.247 20.237 -69.322 1.00 73.12 184 GLN A C 1
ATOM 1505 O O . GLN A 1 184 ? 13.296 19.733 -70.439 1.00 73.12 184 GLN A O 1
ATOM 1510 N N . VAL A 1 185 ? 14.190 19.983 -68.408 1.00 71.88 185 VAL A N 1
ATOM 1511 C CA . VAL A 1 185 ? 15.364 19.120 -68.666 1.00 71.88 185 VAL A CA 1
ATOM 1512 C C . VAL A 1 185 ? 15.099 17.661 -68.256 1.00 71.88 185 VAL A C 1
ATOM 1514 O O . VAL A 1 185 ? 15.975 16.805 -68.364 1.00 71.88 185 VAL A O 1
ATOM 1517 N N . TYR A 1 186 ? 13.883 17.350 -67.798 1.00 70.31 186 TYR A N 1
ATOM 1518 C CA . TYR A 1 186 ? 13.505 16.011 -67.353 1.00 70.31 186 TYR A CA 1
ATOM 1519 C C . TYR A 1 186 ? 13.245 15.057 -68.534 1.00 70.31 186 TYR A C 1
ATOM 1521 O O . TYR A 1 186 ? 12.380 15.370 -69.356 1.00 70.31 186 TYR A O 1
ATOM 1529 N N . PRO A 1 187 ? 13.869 13.863 -68.578 1.00 80.00 187 PRO A N 1
ATOM 1530 C CA . PRO A 1 187 ? 14.857 13.317 -67.639 1.00 80.00 187 PRO A CA 1
ATOM 1531 C C . PRO A 1 187 ? 16.292 13.800 -67.925 1.00 80.00 187 PRO A C 1
ATOM 1533 O O . PRO A 1 187 ? 16.774 13.704 -69.053 1.00 80.00 187 PRO A O 1
ATOM 1536 N N . LEU A 1 188 ? 17.035 14.208 -66.891 1.00 78.06 188 LEU A N 1
ATOM 1537 C CA . LEU A 1 188 ? 18.393 14.756 -67.019 1.00 78.06 188 LEU A CA 1
ATOM 1538 C C . LEU A 1 188 ? 19.369 13.773 -67.669 1.00 78.06 188 LEU A C 1
ATOM 1540 O O . LEU A 1 188 ? 20.214 14.178 -68.461 1.00 78.06 188 LEU A O 1
ATOM 1544 N N . HIS A 1 189 ? 19.256 12.481 -67.352 1.00 83.62 189 HIS A N 1
ATOM 1545 C CA . HIS A 1 189 ? 20.132 11.454 -67.921 1.00 83.62 189 HIS A CA 1
ATOM 1546 C C . HIS A 1 189 ? 19.941 11.299 -69.438 1.00 83.62 189 HIS A C 1
ATOM 1548 O O . HIS A 1 189 ? 20.914 11.099 -70.164 1.00 83.62 189 HIS A O 1
ATOM 1554 N N . GLU A 1 190 ? 18.705 11.433 -69.921 1.00 81.38 190 GLU A N 1
ATOM 1555 C CA . GLU A 1 190 ? 18.364 11.341 -71.339 1.00 81.38 190 GLU A CA 1
ATOM 1556 C C . GLU A 1 190 ? 18.785 12.618 -72.073 1.00 81.38 190 GLU A C 1
ATOM 1558 O O . GLU A 1 190 ? 19.461 12.541 -73.098 1.00 81.38 190 GLU A O 1
ATOM 1563 N N . SER A 1 191 ? 18.514 13.786 -71.482 1.00 81.88 191 SER A N 1
ATOM 1564 C CA . SER A 1 191 ? 18.976 15.086 -71.982 1.00 81.88 191 SER A CA 1
ATOM 1565 C C . SER A 1 191 ? 20.505 15.160 -72.088 1.00 81.88 191 SER A C 1
ATOM 1567 O O . SER A 1 191 ? 21.040 15.629 -73.092 1.00 81.88 191 SER A O 1
ATOM 1569 N N . LEU A 1 192 ? 21.231 14.654 -71.083 1.00 84.19 192 LEU A N 1
ATOM 1570 C CA . LEU A 1 192 ? 22.694 14.599 -71.089 1.00 84.19 192 LEU A CA 1
ATOM 1571 C C . LEU A 1 192 ? 23.208 13.617 -72.146 1.00 84.19 192 LEU A C 1
ATOM 1573 O O . LEU A 1 192 ? 24.132 13.948 -72.881 1.00 84.19 192 LEU A O 1
ATOM 1577 N N . SER A 1 193 ? 22.609 12.427 -72.250 1.00 86.19 193 SER A N 1
ATOM 1578 C CA . SER A 1 193 ? 22.984 11.438 -73.266 1.00 86.19 193 SER A CA 1
ATOM 1579 C C . SER A 1 193 ? 22.763 11.973 -74.683 1.00 86.19 193 SER A C 1
ATOM 1581 O O . SER A 1 193 ? 23.640 11.829 -75.535 1.00 86.19 193 SER A O 1
ATOM 1583 N N . PHE A 1 194 ? 21.642 12.659 -74.917 1.00 87.25 194 PHE A N 1
ATOM 1584 C CA . PHE A 1 194 ? 21.349 13.334 -76.177 1.00 87.25 194 PHE A CA 1
ATOM 1585 C C . PHE A 1 194 ? 22.365 14.438 -76.480 1.00 87.25 194 PHE A C 1
ATOM 1587 O O . PHE A 1 194 ? 22.875 14.510 -77.594 1.00 87.25 194 PHE A O 1
ATOM 1594 N N . LEU A 1 195 ? 22.723 15.261 -75.492 1.00 86.69 195 LEU A N 1
ATOM 1595 C CA . LEU A 1 195 ? 23.713 16.321 -75.675 1.00 86.69 195 LEU A CA 1
ATOM 1596 C C . LEU A 1 195 ? 25.110 15.761 -75.959 1.00 86.69 195 LEU A C 1
ATOM 1598 O O . LEU A 1 195 ? 25.783 16.261 -76.852 1.00 86.69 195 LEU A O 1
ATOM 1602 N N . VAL A 1 196 ? 25.527 14.703 -75.259 1.00 91.88 196 VAL A N 1
ATOM 1603 C CA . VAL A 1 196 ? 26.796 14.004 -75.523 1.00 91.88 196 VAL A CA 1
ATOM 1604 C C . VAL A 1 196 ? 26.806 13.417 -76.933 1.00 91.88 196 VAL A C 1
ATOM 1606 O O . VAL A 1 196 ? 27.811 13.530 -77.631 1.00 91.88 196 VAL A O 1
ATOM 1609 N N . LYS A 1 197 ? 25.687 12.837 -77.379 1.00 91.94 197 LYS A N 1
ATOM 1610 C CA . LYS A 1 197 ? 25.542 12.320 -78.743 1.00 91.94 197 LYS A CA 1
ATOM 1611 C C . LYS A 1 197 ? 25.609 13.437 -79.791 1.00 91.94 197 LYS A C 1
ATOM 1613 O O . LYS A 1 197 ? 26.332 13.309 -80.768 1.00 91.94 197 LYS A O 1
ATOM 1618 N N . ASN A 1 198 ? 24.922 14.554 -79.575 1.00 89.62 198 ASN A N 1
ATOM 1619 C CA . ASN A 1 198 ? 24.982 15.690 -80.497 1.00 89.62 198 ASN A CA 1
ATOM 1620 C C . ASN A 1 198 ? 26.363 16.353 -80.504 1.00 89.62 198 ASN A C 1
ATOM 1622 O O . ASN A 1 198 ? 26.816 16.812 -81.546 1.00 89.62 198 ASN A O 1
ATOM 1626 N N . ALA A 1 199 ? 27.041 16.410 -79.356 1.00 89.81 199 ALA A N 1
ATOM 1627 C CA . ALA A 1 199 ? 28.393 16.939 -79.256 1.00 89.81 199 ALA A CA 1
ATOM 1628 C C . ALA A 1 199 ? 29.393 16.063 -80.020 1.00 89.81 199 ALA A C 1
ATOM 1630 O O . ALA A 1 199 ? 30.240 16.605 -80.723 1.00 89.81 199 ALA A O 1
ATOM 1631 N N . SER A 1 200 ? 29.267 14.734 -79.949 1.00 90.00 200 SER A N 1
ATOM 1632 C CA . SER A 1 200 ? 30.122 13.826 -80.721 1.00 90.00 200 SER A CA 1
ATOM 1633 C C . SER A 1 200 ? 29.805 13.852 -82.220 1.00 90.00 200 SER A C 1
ATOM 1635 O O . SER A 1 200 ? 30.720 13.816 -83.040 1.00 90.00 200 SER A O 1
ATOM 1637 N N . GLU A 1 201 ? 28.536 13.996 -82.607 1.00 90.19 201 GLU A N 1
ATOM 1638 C CA . GLU A 1 201 ? 28.149 14.230 -84.005 1.00 90.19 201 GLU A CA 1
ATOM 1639 C C . GLU A 1 201 ? 28.698 15.565 -84.531 1.00 90.19 201 GLU A C 1
ATOM 1641 O O . GLU A 1 201 ? 29.227 15.626 -85.643 1.00 90.19 201 GLU A O 1
ATOM 1646 N N . LEU A 1 202 ? 28.641 16.627 -83.724 1.00 90.38 202 LEU A N 1
ATOM 1647 C CA . LEU A 1 202 ? 29.231 17.918 -84.063 1.00 90.38 202 LEU A CA 1
ATOM 1648 C C . LEU A 1 202 ? 30.755 17.828 -84.163 1.00 90.38 202 LEU A C 1
ATOM 1650 O O . LEU A 1 202 ? 31.330 18.407 -85.077 1.00 90.38 202 LEU A O 1
ATOM 1654 N N . GLU A 1 203 ? 31.411 17.094 -83.267 1.00 90.50 203 GLU A N 1
ATOM 1655 C CA . GLU A 1 203 ? 32.851 16.848 -83.321 1.00 90.50 203 GLU A CA 1
ATOM 1656 C C . GLU A 1 203 ? 33.234 16.123 -84.616 1.00 90.50 203 GLU A C 1
ATOM 1658 O O . GLU A 1 203 ? 34.153 16.557 -85.308 1.00 90.50 203 GLU A O 1
ATOM 1663 N N . LEU A 1 204 ? 32.470 15.104 -85.021 1.00 90.12 204 LEU A N 1
ATOM 1664 C CA . LEU A 1 204 ? 32.648 14.424 -86.307 1.00 90.12 204 LEU A CA 1
ATOM 1665 C C . LEU A 1 204 ? 32.444 15.371 -87.498 1.00 90.12 204 LEU A C 1
ATOM 1667 O O . LEU A 1 204 ? 33.214 15.321 -88.459 1.00 90.12 204 LEU A O 1
ATOM 1671 N N . LEU A 1 205 ? 31.442 16.255 -87.450 1.00 85.81 205 LEU A N 1
ATOM 1672 C CA . LEU A 1 205 ? 31.226 17.280 -88.478 1.00 85.81 205 LEU A CA 1
ATOM 1673 C C . LEU A 1 205 ? 32.351 18.323 -88.498 1.00 85.81 205 LEU A C 1
ATOM 1675 O O . LEU A 1 205 ? 32.800 18.719 -89.572 1.00 85.81 205 LEU A O 1
ATOM 1679 N N . MET A 1 206 ? 32.855 18.747 -87.340 1.00 84.25 206 MET A N 1
ATOM 1680 C CA . MET A 1 206 ? 34.011 19.638 -87.230 1.00 84.25 206 MET A CA 1
ATOM 1681 C C . MET A 1 206 ? 35.278 18.967 -87.753 1.00 84.25 206 MET A C 1
ATOM 1683 O O . MET A 1 206 ? 36.086 19.605 -88.420 1.00 84.25 206 MET A O 1
ATOM 1687 N N . GLU A 1 207 ? 35.467 17.677 -87.500 1.00 85.81 207 GLU A N 1
ATOM 1688 C CA . GLU A 1 207 ? 36.614 16.937 -88.009 1.00 85.81 207 GLU A CA 1
ATOM 1689 C C . GLU A 1 207 ? 36.516 16.721 -89.523 1.00 85.81 207 GLU A C 1
ATOM 1691 O O . GLU A 1 207 ? 37.519 16.834 -90.229 1.00 85.81 207 GLU A O 1
ATOM 1696 N N . ARG A 1 208 ? 35.307 16.477 -90.040 1.00 83.75 208 ARG A N 1
ATOM 1697 C CA . ARG A 1 208 ? 35.033 16.394 -91.477 1.00 83.75 208 ARG A CA 1
ATOM 1698 C C . ARG A 1 208 ? 35.261 17.730 -92.170 1.00 83.75 208 ARG A C 1
ATOM 1700 O O . ARG A 1 208 ? 35.999 17.762 -93.142 1.00 83.75 208 ARG A O 1
ATOM 1707 N N . THR A 1 209 ? 34.717 18.825 -91.646 1.00 78.12 209 THR A N 1
ATOM 1708 C CA . THR A 1 209 ? 34.970 20.169 -92.189 1.00 78.12 209 THR A CA 1
ATOM 1709 C C . THR A 1 209 ? 36.444 20.538 -92.067 1.00 78.12 209 THR A C 1
ATOM 1711 O O . THR A 1 209 ? 37.013 21.054 -93.012 1.00 78.12 209 THR A O 1
ATOM 1714 N N . LYS A 1 210 ? 37.131 20.194 -90.973 1.00 78.12 210 LYS A N 1
ATOM 1715 C CA . LYS A 1 210 ? 38.586 20.375 -90.842 1.00 78.12 210 LYS A CA 1
ATOM 1716 C C . LYS A 1 210 ? 39.382 19.550 -91.859 1.00 78.12 210 LYS A C 1
ATOM 1718 O O . LYS A 1 210 ? 40.440 20.004 -92.287 1.00 78.12 210 LYS A O 1
ATOM 1723 N N . LYS A 1 211 ? 38.913 18.354 -92.229 1.00 77.00 211 LYS A N 1
ATOM 1724 C CA . LYS A 1 211 ? 39.485 17.550 -93.324 1.00 77.00 211 LYS A CA 1
ATOM 1725 C C . LYS A 1 211 ? 39.187 18.187 -94.680 1.00 77.00 211 LYS A C 1
ATOM 1727 O O . LYS A 1 211 ? 40.119 18.383 -95.442 1.00 77.00 211 LYS A O 1
ATOM 1732 N N . GLU A 1 212 ? 37.961 18.640 -94.922 1.00 68.75 212 GLU A N 1
ATOM 1733 C CA . GLU A 1 212 ? 37.584 19.376 -96.136 1.00 68.75 212 GLU A CA 1
ATOM 1734 C C . GLU A 1 212 ? 38.379 20.690 -96.275 1.00 68.75 212 GLU A C 1
ATOM 1736 O O . GLU A 1 212 ? 38.873 20.984 -97.352 1.00 68.75 212 GLU A O 1
ATOM 1741 N N . TYR A 1 213 ? 38.640 21.429 -95.194 1.00 60.84 213 TYR A N 1
ATOM 1742 C CA . TYR A 1 213 ? 39.520 22.609 -95.187 1.00 60.84 213 TYR A CA 1
ATOM 1743 C C . TYR A 1 213 ? 41.014 22.273 -95.318 1.00 60.84 213 TYR A C 1
ATOM 1745 O O . TYR A 1 213 ? 41.801 23.152 -95.660 1.00 60.84 213 TYR A O 1
ATOM 1753 N N . LYS A 1 214 ? 41.431 21.035 -95.028 1.00 60.44 214 LYS A N 1
ATOM 1754 C CA . LYS A 1 214 ? 42.791 20.554 -95.320 1.00 60.44 214 LYS A CA 1
ATOM 1755 C C . LYS A 1 214 ? 42.933 20.063 -96.763 1.00 60.44 214 LYS A C 1
ATOM 1757 O O . LYS A 1 214 ? 44.025 20.182 -97.309 1.00 60.44 214 LYS A O 1
ATOM 1762 N N . ASP A 1 215 ? 41.858 19.542 -97.350 1.00 55.81 215 ASP A N 1
ATOM 1763 C CA . ASP A 1 215 ? 41.804 19.077 -98.740 1.00 55.81 215 ASP A CA 1
ATOM 1764 C C . ASP A 1 215 ? 41.498 20.210 -99.731 1.00 55.81 215 ASP A C 1
ATOM 1766 O O . ASP A 1 215 ? 41.871 20.120 -100.899 1.00 55.81 215 ASP A O 1
ATOM 1770 N N . VAL A 1 216 ? 40.914 21.325 -99.279 1.00 54.22 216 VAL A N 1
ATOM 1771 C CA . VAL A 1 216 ? 40.965 22.592 -100.015 1.00 54.22 216 VAL A CA 1
ATOM 1772 C C . VAL A 1 216 ? 42.375 23.152 -99.853 1.00 54.22 216 VAL A C 1
ATOM 1774 O O . VAL A 1 216 ? 42.682 23.904 -98.928 1.00 54.22 216 VAL A O 1
ATOM 1777 N N . SER A 1 217 ? 43.258 22.764 -100.773 1.00 51.06 217 SER A N 1
ATOM 1778 C CA . SER A 1 217 ? 44.519 23.466 -100.985 1.00 51.06 217 SER A CA 1
ATOM 1779 C C . SER A 1 217 ? 44.225 24.962 -101.112 1.00 51.06 217 SER A C 1
ATOM 1781 O O . SER A 1 217 ? 43.273 25.353 -101.792 1.00 51.06 217 SER A O 1
ATOM 1783 N N . PHE A 1 218 ? 45.045 25.817 -100.496 1.00 53.16 218 PHE A N 1
ATOM 1784 C CA . PHE A 1 218 ? 44.966 27.268 -100.704 1.00 53.16 218 PHE A CA 1
ATOM 1785 C C . PHE A 1 218 ? 44.932 27.617 -102.208 1.00 53.16 218 PHE A C 1
ATOM 1787 O O . PHE A 1 218 ? 44.288 28.590 -102.595 1.00 53.16 218 PHE A O 1
ATOM 1794 N N . ASP A 1 219 ? 45.528 26.777 -103.066 1.00 54.91 219 ASP A N 1
ATOM 1795 C CA . ASP A 1 219 ? 45.452 26.900 -104.524 1.00 54.91 219 ASP A CA 1
ATOM 1796 C C . ASP A 1 219 ? 44.042 26.731 -105.105 1.00 54.91 219 ASP A C 1
ATOM 1798 O O . ASP A 1 219 ? 43.735 27.401 -106.088 1.00 54.91 219 ASP A O 1
ATOM 1802 N N . ASP A 1 220 ? 43.160 25.916 -104.518 1.00 55.12 220 ASP A N 1
ATOM 1803 C CA . ASP A 1 220 ? 41.791 25.734 -105.014 1.00 55.12 220 ASP A CA 1
ATOM 1804 C C . ASP A 1 220 ? 40.869 26.883 -104.601 1.00 55.12 220 ASP A C 1
ATOM 1806 O O . ASP A 1 220 ? 40.031 27.299 -105.404 1.00 55.12 220 ASP A O 1
ATOM 1810 N N . MET A 1 221 ? 41.088 27.482 -103.425 1.00 53.84 221 MET A N 1
ATOM 1811 C CA . MET A 1 221 ? 40.434 28.737 -103.031 1.00 53.84 221 MET A CA 1
ATOM 1812 C C . MET A 1 221 ? 40.865 29.893 -103.944 1.00 53.84 221 MET A C 1
ATOM 1814 O O . MET A 1 221 ? 40.015 30.629 -104.447 1.00 53.84 221 MET A O 1
ATOM 1818 N N . TYR A 1 222 ? 42.161 29.990 -104.267 1.00 55.56 222 TYR A N 1
ATOM 1819 C CA . TYR A 1 222 ? 42.642 30.913 -105.297 1.00 55.56 222 TYR A CA 1
ATOM 1820 C C . TYR A 1 222 ? 42.210 30.503 -106.708 1.00 55.56 222 TYR A C 1
ATOM 1822 O O . TYR A 1 222 ? 42.160 31.362 -107.583 1.00 55.56 222 TYR A O 1
ATOM 1830 N N . SER A 1 223 ? 41.873 29.236 -106.968 1.00 57.69 223 SER A N 1
ATOM 1831 C CA . SER A 1 223 ? 41.337 28.787 -108.257 1.00 57.69 223 SER A CA 1
ATOM 1832 C C . SER A 1 223 ? 39.872 29.179 -108.424 1.00 57.69 223 SER A C 1
ATOM 1834 O O . SER A 1 223 ? 39.495 29.579 -109.518 1.00 57.69 223 SER A O 1
ATOM 1836 N N . GLU A 1 224 ? 39.063 29.130 -107.363 1.00 58.06 224 GLU A N 1
ATOM 1837 C CA . GLU A 1 224 ? 37.696 29.655 -107.316 1.00 58.06 224 GLU A CA 1
ATOM 1838 C C . GLU A 1 224 ? 37.716 31.176 -107.403 1.00 58.06 224 GLU A C 1
ATOM 1840 O O . GLU A 1 224 ? 36.984 31.745 -108.201 1.00 58.06 224 GLU A O 1
ATOM 1845 N N . GLU A 1 225 ? 38.628 31.850 -106.704 1.00 57.72 225 GLU A N 1
ATOM 1846 C CA . GLU A 1 225 ? 38.799 33.298 -106.809 1.00 57.72 225 GLU A CA 1
ATOM 1847 C C . GLU A 1 225 ? 39.364 33.709 -108.175 1.00 57.72 225 GLU A C 1
ATOM 1849 O O . GLU A 1 225 ? 38.934 34.711 -108.736 1.00 57.72 225 GLU A O 1
ATOM 1854 N N . ARG A 1 226 ? 40.218 32.887 -108.803 1.00 61.12 226 ARG A N 1
ATOM 1855 C CA . ARG A 1 226 ? 40.631 33.038 -110.208 1.00 61.12 226 ARG A CA 1
ATOM 1856 C C . ARG A 1 226 ? 39.530 32.655 -111.184 1.00 61.12 226 ARG A C 1
ATOM 1858 O O . ARG A 1 226 ? 39.507 33.239 -112.254 1.00 61.12 226 ARG A O 1
ATOM 1865 N N . LYS A 1 227 ? 38.616 31.732 -110.879 1.00 64.25 2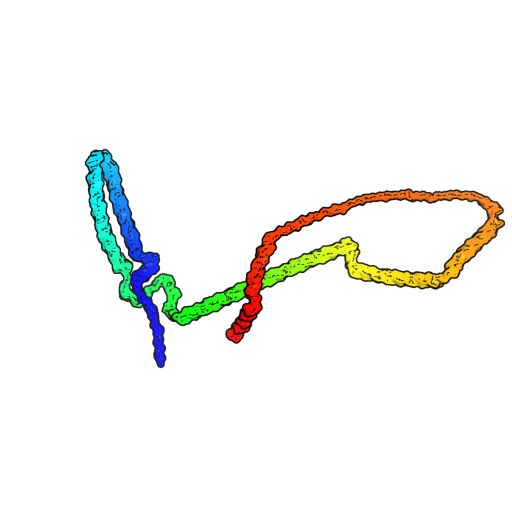27 LYS A N 1
ATOM 1866 C CA . LYS A 1 227 ? 37.441 31.404 -111.710 1.00 64.25 227 LYS A CA 1
ATOM 1867 C C . LYS A 1 227 ? 36.401 32.505 -111.607 1.00 64.25 227 LYS A C 1
ATOM 1869 O O . LYS A 1 227 ? 35.866 32.887 -112.635 1.00 64.25 227 LYS A O 1
ATOM 1874 N N . ARG A 1 228 ? 36.183 33.081 -110.425 1.00 60.94 228 ARG A N 1
ATOM 1875 C CA . ARG A 1 228 ? 35.373 34.280 -110.199 1.00 60.94 228 ARG A CA 1
ATOM 1876 C C . ARG A 1 228 ? 36.015 35.484 -110.855 1.00 60.94 228 ARG A C 1
ATOM 1878 O O . ARG A 1 228 ? 35.327 36.179 -111.577 1.00 60.94 228 ARG A O 1
ATOM 1885 N N . ALA A 1 229 ? 37.321 35.687 -110.713 1.00 66.75 229 ALA A N 1
ATOM 1886 C CA . ALA A 1 229 ? 38.042 36.740 -111.413 1.00 66.75 229 ALA A CA 1
ATOM 1887 C C . ALA A 1 229 ? 38.036 36.503 -112.923 1.00 66.75 229 ALA A C 1
ATOM 1889 O O . ALA A 1 229 ? 37.879 37.456 -113.655 1.00 66.75 229 ALA A O 1
ATOM 1890 N N . LYS A 1 230 ? 38.125 35.265 -113.419 1.00 71.50 230 LYS A N 1
ATOM 1891 C CA . LYS A 1 230 ? 38.044 34.925 -114.850 1.00 71.50 230 LYS A CA 1
ATOM 1892 C C . LYS A 1 230 ? 36.615 34.987 -115.378 1.00 71.50 230 LYS A C 1
ATOM 1894 O O . LYS A 1 230 ? 36.442 35.297 -116.543 1.00 71.50 230 LYS A O 1
ATOM 1899 N N . TYR A 1 231 ? 35.604 34.759 -114.546 1.00 74.25 231 TYR A N 1
ATOM 1900 C CA . TYR A 1 231 ? 34.193 34.962 -114.865 1.00 74.25 231 TYR A CA 1
ATOM 1901 C C . TYR A 1 231 ? 33.845 36.447 -114.842 1.00 74.25 231 TYR A C 1
ATOM 1903 O O . TYR A 1 231 ? 33.186 36.908 -115.753 1.00 74.25 231 TYR A O 1
ATOM 1911 N N . ILE A 1 232 ? 34.348 37.215 -113.875 1.00 72.56 232 ILE A N 1
ATOM 1912 C CA . ILE A 1 232 ? 34.263 38.677 -113.833 1.00 72.56 232 ILE A CA 1
ATOM 1913 C C . ILE A 1 232 ? 35.032 39.258 -115.014 1.00 72.56 232 ILE A C 1
ATOM 1915 O O . ILE A 1 232 ? 34.499 40.111 -115.692 1.00 72.56 232 ILE A O 1
ATOM 1919 N N . ASN A 1 233 ? 36.224 38.762 -115.342 1.00 72.19 233 ASN A N 1
ATOM 1920 C CA . ASN A 1 233 ? 37.013 39.251 -116.468 1.00 72.19 233 ASN A CA 1
ATOM 1921 C C . ASN A 1 233 ? 36.397 38.810 -117.802 1.00 72.19 233 ASN A C 1
ATOM 1923 O O . ASN A 1 233 ? 36.332 39.612 -118.714 1.00 72.19 233 ASN A O 1
ATOM 1927 N N . ASN A 1 234 ? 35.832 37.603 -117.920 1.00 74.56 234 ASN A N 1
ATOM 1928 C CA . ASN A 1 234 ? 35.041 37.202 -119.090 1.00 74.56 234 ASN A CA 1
ATOM 1929 C C . ASN A 1 234 ? 33.704 37.940 -119.171 1.00 74.56 234 ASN A C 1
ATOM 1931 O O . ASN A 1 234 ? 33.242 38.189 -120.273 1.00 74.56 234 ASN A O 1
ATOM 1935 N N . SER A 1 235 ? 33.094 38.295 -118.040 1.00 70.94 235 SER A N 1
ATOM 1936 C CA . SER A 1 235 ? 31.888 39.118 -117.962 1.00 70.94 235 SER A CA 1
ATOM 1937 C C . SER A 1 235 ? 32.205 40.574 -118.270 1.00 70.94 235 SER A C 1
ATOM 1939 O O . SER A 1 235 ? 31.368 41.245 -118.840 1.00 70.94 235 SER A O 1
ATOM 1941 N N . ILE A 1 236 ? 33.396 41.067 -117.933 1.00 73.25 236 ILE A N 1
ATOM 1942 C CA . ILE A 1 236 ? 33.903 42.393 -118.290 1.00 73.25 236 ILE A CA 1
ATOM 1943 C C . ILE A 1 236 ? 34.357 42.393 -119.745 1.00 73.25 236 ILE A C 1
ATOM 1945 O O . ILE A 1 236 ? 34.157 43.394 -120.398 1.00 73.25 236 ILE A O 1
ATOM 1949 N N . ILE A 1 237 ? 34.910 41.305 -120.288 1.00 69.81 237 ILE A N 1
ATOM 1950 C CA . ILE A 1 237 ? 35.252 41.152 -121.712 1.00 69.81 237 ILE A CA 1
ATOM 1951 C C . ILE A 1 237 ? 33.978 40.995 -122.543 1.00 69.81 237 ILE A C 1
ATOM 1953 O O . ILE A 1 237 ? 33.876 41.592 -123.608 1.00 69.81 237 ILE A O 1
ATOM 1957 N N . SER A 1 238 ? 32.982 40.240 -122.075 1.00 65.94 238 SER A N 1
ATOM 1958 C CA . SER A 1 238 ? 31.678 40.149 -122.732 1.00 65.94 238 SER A CA 1
ATOM 1959 C C . SER A 1 238 ? 30.915 41.458 -122.594 1.00 65.94 238 SER A C 1
ATOM 1961 O O . SER A 1 238 ? 30.362 41.912 -123.585 1.00 65.94 238 SER A O 1
ATOM 1963 N N . GLN A 1 239 ? 30.973 42.124 -121.437 1.00 68.44 239 GLN A N 1
ATOM 1964 C CA . GLN A 1 239 ? 30.456 43.475 -121.273 1.00 68.44 239 GLN A CA 1
ATOM 1965 C C . GLN A 1 239 ? 31.261 44.481 -122.080 1.00 68.44 239 GLN A C 1
ATOM 1967 O O . GLN A 1 239 ? 30.613 45.326 -122.634 1.00 68.44 239 GLN A O 1
ATOM 1972 N N . LEU A 1 240 ? 32.583 44.397 -122.262 1.00 60.28 240 LEU A N 1
ATOM 1973 C CA . LEU A 1 240 ? 33.397 45.291 -123.110 1.00 60.28 240 LEU A CA 1
ATOM 1974 C C . LEU A 1 240 ? 33.144 45.047 -124.595 1.00 60.28 240 LEU A C 1
ATOM 1976 O O . LEU A 1 240 ? 33.125 45.995 -125.365 1.00 60.28 240 LEU A O 1
ATOM 1980 N N . ASN A 1 241 ? 32.915 43.802 -125.008 1.00 60.78 241 ASN A N 1
ATOM 1981 C CA . ASN A 1 241 ? 32.484 43.473 -126.365 1.00 60.78 241 ASN A CA 1
ATOM 1982 C C . ASN A 1 241 ? 31.043 43.939 -126.607 1.00 60.78 241 ASN A C 1
ATOM 1984 O O . ASN A 1 241 ? 30.735 44.448 -127.680 1.00 60.78 241 ASN A O 1
ATOM 1988 N N . PHE A 1 242 ? 30.189 43.855 -125.586 1.00 56.59 242 PHE A N 1
ATOM 1989 C CA . PHE A 1 242 ? 28.845 44.412 -125.604 1.00 56.59 242 PHE A CA 1
ATOM 1990 C C . PHE A 1 242 ? 28.879 45.946 -125.551 1.00 56.59 242 PHE A C 1
ATOM 1992 O O . PHE A 1 242 ? 28.150 46.568 -126.303 1.00 56.59 242 PHE A O 1
ATOM 1999 N N . TYR A 1 243 ? 29.770 46.572 -124.777 1.00 50.69 243 TYR A N 1
ATOM 2000 C CA . TYR A 1 243 ? 29.950 48.020 -124.591 1.00 50.69 243 TYR A CA 1
ATOM 2001 C C . TYR A 1 243 ? 30.667 48.644 -125.792 1.00 50.69 243 TYR A C 1
ATOM 2003 O O . TYR A 1 243 ? 30.357 49.766 -126.144 1.00 50.69 243 TYR A O 1
ATOM 2011 N N . ASN A 1 244 ? 31.515 47.912 -126.521 1.00 52.44 244 ASN A N 1
ATOM 2012 C CA . ASN A 1 244 ? 31.987 48.304 -127.856 1.00 52.44 244 ASN A CA 1
ATOM 2013 C C . ASN A 1 244 ? 30.881 48.185 -128.928 1.00 52.44 244 ASN A C 1
ATOM 2015 O O . ASN A 1 244 ? 31.013 48.773 -129.998 1.00 52.44 244 ASN A O 1
ATOM 2019 N N . GLN A 1 245 ? 29.777 47.482 -128.639 1.00 49.94 245 GLN A N 1
ATOM 2020 C CA . GLN A 1 245 ? 28.542 47.462 -129.441 1.00 49.94 245 GLN A CA 1
ATOM 2021 C C . GLN A 1 245 ? 27.406 48.349 -128.880 1.00 49.94 245 GLN A C 1
ATOM 2023 O O . GLN A 1 245 ? 26.442 48.606 -129.595 1.00 49.94 245 GLN A O 1
ATOM 2028 N N . THR A 1 246 ? 27.504 4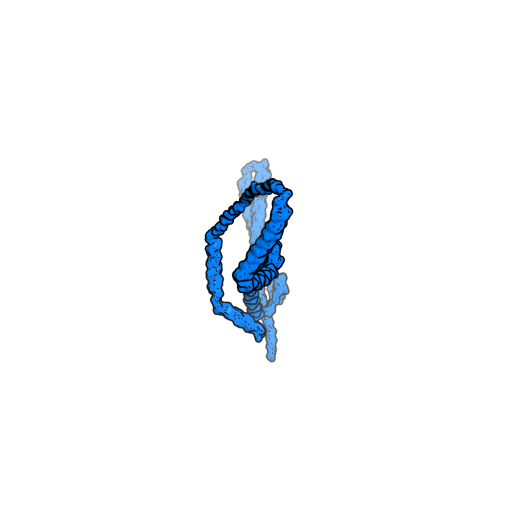8.856 -127.644 1.00 44.00 246 THR A N 1
ATOM 2029 C CA . THR A 1 246 ? 26.451 49.643 -126.959 1.00 44.00 246 THR A CA 1
ATOM 2030 C C . THR A 1 246 ? 26.940 50.949 -126.315 1.00 44.00 246 THR A C 1
ATOM 2032 O O . THR A 1 246 ? 26.136 51.688 -125.752 1.00 44.00 246 THR A O 1
ATOM 2035 N N . MET A 1 247 ? 28.193 51.366 -126.556 1.00 40.88 247 MET A N 1
ATOM 2036 C CA . MET A 1 247 ? 28.650 52.774 -126.574 1.00 40.88 247 MET A CA 1
ATOM 2037 C C . MET A 1 247 ? 28.092 53.500 -127.812 1.00 40.88 247 MET A C 1
ATOM 2039 O O . MET A 1 247 ? 28.791 54.149 -128.583 1.00 40.88 247 MET A O 1
ATOM 2043 N N . ASN A 1 248 ? 26.783 53.341 -127.986 1.00 40.12 248 ASN A N 1
ATOM 2044 C CA . ASN A 1 248 ? 25.899 54.116 -128.838 1.00 40.12 248 ASN A CA 1
ATOM 2045 C C . ASN A 1 248 ? 24.578 54.428 -128.105 1.00 40.12 248 ASN A C 1
ATOM 2047 O O . ASN A 1 248 ? 23.593 54.769 -128.751 1.00 40.12 248 ASN A O 1
ATOM 2051 N N . SER A 1 249 ? 24.533 54.322 -126.767 1.00 35.34 249 SER A N 1
ATOM 2052 C CA . SER A 1 249 ? 23.379 54.776 -125.976 1.00 35.34 249 SER A CA 1
ATOM 2053 C C . SER A 1 249 ? 23.644 54.767 -124.461 1.00 35.34 249 SER A C 1
ATOM 2055 O O . SER A 1 249 ? 23.463 53.749 -123.804 1.00 35.34 249 SER A O 1
ATOM 2057 N N . SER A 1 250 ? 24.070 55.931 -123.960 1.00 34.59 250 SER A N 1
ATOM 2058 C CA . SER A 1 250 ? 23.624 56.651 -122.744 1.00 34.59 250 SER A CA 1
ATOM 2059 C C . SER A 1 250 ? 23.469 55.898 -121.403 1.00 34.59 250 SER A C 1
ATOM 2061 O O . SER A 1 250 ? 22.691 54.963 -121.296 1.00 34.59 250 SER A O 1
ATOM 2063 N N . GLN A 1 251 ? 24.238 56.213 -120.349 1.00 31.25 251 GLN A N 1
ATOM 2064 C CA . GLN A 1 251 ? 24.168 57.362 -119.407 1.00 31.25 251 GLN A CA 1
ATOM 2065 C C . GLN A 1 251 ? 23.038 57.316 -118.352 1.00 31.25 251 GLN A C 1
ATOM 2067 O O . GLN A 1 251 ? 21.870 57.229 -118.708 1.00 31.25 251 GLN A O 1
ATOM 2072 N N . SER A 1 252 ? 23.447 57.595 -117.096 1.00 34.94 252 SER A N 1
ATOM 2073 C CA . SER A 1 252 ? 22.649 57.950 -115.891 1.00 34.94 252 SER A CA 1
ATOM 2074 C C . SER A 1 252 ? 21.966 56.767 -115.170 1.00 34.94 252 SER A C 1
ATOM 2076 O O . SER A 1 252 ? 21.628 55.784 -115.808 1.00 34.94 252 SER A O 1
ATOM 2078 N N . GLN A 1 253 ? 21.724 56.702 -113.855 1.00 37.53 253 GLN A N 1
ATOM 2079 C CA . GLN A 1 253 ? 21.946 57.494 -112.629 1.00 37.53 253 GLN A CA 1
ATOM 2080 C C . GLN A 1 253 ? 21.479 56.545 -111.484 1.00 37.53 253 GLN A C 1
ATOM 2082 O O . GLN A 1 253 ? 20.514 55.815 -111.674 1.00 37.53 253 GLN A O 1
ATOM 2087 N N . PHE A 1 254 ? 22.286 56.279 -110.452 1.00 31.44 254 PHE A N 1
ATOM 2088 C CA . PHE A 1 254 ? 22.160 56.754 -109.055 1.00 31.44 254 PHE A CA 1
ATOM 2089 C C . PHE A 1 254 ? 20.827 56.524 -108.306 1.00 31.44 254 PHE A C 1
ATOM 2091 O O . PHE A 1 254 ? 19.761 56.780 -108.853 1.00 31.44 254 PHE A O 1
ATOM 2098 N N . ASN A 1 255 ? 20.989 56.191 -107.008 1.00 35.94 255 ASN A N 1
ATOM 2099 C CA . ASN A 1 255 ? 20.057 56.213 -105.856 1.00 35.94 255 ASN A CA 1
ATOM 2100 C C . ASN A 1 255 ? 19.524 54.848 -105.375 1.00 35.94 255 ASN A C 1
ATOM 2102 O O . ASN A 1 255 ? 19.154 54.010 -106.183 1.00 35.94 255 ASN A O 1
ATOM 2106 N N . ASP A 1 256 ? 19.349 54.560 -104.082 1.00 32.88 256 ASP A N 1
ATOM 2107 C CA . ASP A 1 256 ? 19.828 55.116 -102.804 1.00 32.88 256 ASP A CA 1
ATOM 2108 C C . ASP A 1 256 ? 19.255 54.216 -101.675 1.00 32.88 256 ASP A C 1
ATOM 2110 O O . ASP A 1 256 ? 18.338 53.430 -101.916 1.00 32.88 256 ASP A O 1
ATOM 2114 N N . SER A 1 257 ? 19.691 54.468 -100.438 1.00 33.78 257 SER A N 1
ATOM 2115 C CA . SER A 1 257 ? 18.948 54.284 -99.173 1.00 33.78 257 SER A CA 1
ATOM 2116 C C . SER A 1 257 ? 18.983 52.942 -98.420 1.00 33.78 257 SER A C 1
ATOM 2118 O O . SER A 1 257 ? 18.234 52.005 -98.682 1.00 33.78 257 SER A O 1
ATOM 2120 N N . SER A 1 258 ? 19.730 52.968 -97.311 1.00 30.53 258 SER A N 1
ATOM 2121 C CA . SER A 1 258 ? 19.536 52.143 -96.113 1.00 30.53 258 SER A CA 1
ATOM 2122 C C . SER A 1 258 ? 19.317 53.041 -94.886 1.00 30.53 258 SER A C 1
ATOM 2124 O O . SER A 1 258 ? 20.127 53.924 -94.610 1.00 30.53 258 SER A O 1
ATOM 2126 N N . SER A 1 259 ? 18.247 52.777 -94.140 1.00 33.72 259 SER A N 1
ATOM 2127 C CA . SER A 1 259 ? 17.877 53.304 -92.814 1.00 33.72 259 SER A CA 1
ATOM 2128 C C . SER A 1 259 ? 17.234 52.116 -92.059 1.00 33.72 259 SER A C 1
ATOM 2130 O O . SER A 1 259 ? 16.766 51.186 -92.709 1.00 33.72 259 SER A O 1
ATOM 2132 N N . ASN A 1 260 ? 17.181 51.947 -90.740 1.00 32.78 260 ASN A N 1
ATOM 2133 C CA . ASN A 1 260 ? 17.453 52.746 -89.552 1.00 32.78 260 ASN A CA 1
ATOM 2134 C C . ASN A 1 260 ? 17.708 51.769 -88.381 1.00 32.78 260 ASN A C 1
ATOM 2136 O O . ASN A 1 260 ? 17.204 50.647 -88.382 1.00 32.78 260 ASN A O 1
ATOM 2140 N N . ILE A 1 261 ? 18.426 52.236 -87.358 1.00 37.03 261 ILE A N 1
ATOM 2141 C CA . ILE A 1 261 ? 18.595 51.599 -86.040 1.00 37.03 261 ILE A CA 1
ATOM 2142 C C . ILE A 1 261 ? 17.768 52.382 -85.010 1.00 37.03 261 ILE A C 1
ATOM 2144 O O . ILE A 1 261 ? 17.756 53.610 -85.043 1.00 37.03 261 ILE A O 1
ATOM 2148 N N . THR A 1 262 ? 17.096 51.679 -84.096 1.00 31.39 262 THR A N 1
ATOM 2149 C CA . THR A 1 262 ? 16.518 52.124 -82.800 1.00 31.39 262 THR A CA 1
ATOM 2150 C C . THR A 1 262 ? 15.889 50.868 -82.160 1.00 31.39 262 THR A C 1
ATOM 2152 O O . THR A 1 262 ? 15.408 50.017 -82.897 1.00 31.39 262 THR A O 1
ATOM 2155 N N . SER A 1 263 ? 15.800 50.614 -80.855 1.00 33.12 263 SER A N 1
ATOM 2156 C CA . SER A 1 263 ? 16.335 51.143 -79.592 1.00 33.12 263 SER A CA 1
ATOM 2157 C C . SER A 1 263 ? 15.707 50.295 -78.453 1.00 33.12 263 SER A C 1
ATOM 2159 O O . SER A 1 263 ? 14.721 49.605 -78.702 1.00 33.12 263 SER A O 1
ATOM 2161 N N . ASN A 1 264 ? 16.204 50.456 -77.210 1.00 30.67 264 ASN A N 1
ATOM 2162 C CA . ASN A 1 264 ? 15.433 50.371 -75.942 1.00 30.67 264 ASN A CA 1
ATOM 2163 C C . ASN A 1 264 ? 14.976 48.965 -75.445 1.00 30.67 264 ASN A C 1
ATOM 2165 O O . ASN A 1 264 ? 14.725 48.079 -76.243 1.00 30.67 264 ASN A O 1
ATOM 2169 N N . THR A 1 265 ? 14.811 48.619 -74.155 1.00 31.05 265 THR A N 1
ATOM 2170 C CA . THR A 1 265 ? 14.887 49.280 -72.828 1.00 31.05 265 THR A CA 1
ATOM 2171 C C . THR A 1 265 ? 14.642 48.220 -71.724 1.00 31.05 265 THR A C 1
ATOM 2173 O O . THR A 1 265 ? 13.707 47.442 -71.858 1.00 31.05 265 THR A O 1
ATOM 2176 N N . SER A 1 266 ? 15.422 48.286 -70.635 1.00 34.25 266 SER A N 1
ATOM 2177 C CA . SER A 1 266 ? 14.996 48.343 -69.210 1.00 34.25 266 SER A CA 1
ATOM 2178 C C . SER A 1 266 ? 14.342 47.183 -68.416 1.00 34.25 266 SER A C 1
ATOM 2180 O O . SER A 1 266 ? 13.414 46.524 -68.865 1.00 34.25 266 SER A O 1
ATOM 2182 N N . SER A 1 267 ? 14.757 47.160 -67.130 1.00 32.75 267 SER A N 1
ATOM 2183 C CA . SER A 1 267 ? 13.976 46.993 -65.874 1.00 32.75 267 SER A CA 1
ATOM 2184 C C . SER A 1 267 ? 14.085 45.698 -65.032 1.00 32.75 267 SER A C 1
ATOM 2186 O O . SER A 1 267 ? 13.504 44.669 -65.346 1.00 32.75 267 SER A O 1
ATOM 2188 N N . ASP A 1 268 ? 14.786 45.858 -63.895 1.00 32.31 268 ASP A N 1
ATOM 2189 C CA . ASP A 1 268 ? 14.332 45.760 -62.485 1.00 32.31 268 ASP A CA 1
ATOM 2190 C C . ASP A 1 268 ? 13.984 44.443 -61.730 1.00 32.31 268 ASP A C 1
ATOM 2192 O O . ASP A 1 268 ? 13.023 43.743 -62.019 1.00 32.31 268 ASP A O 1
ATOM 2196 N N . ASN A 1 269 ? 14.699 44.311 -60.589 1.00 34.56 269 ASN A N 1
ATOM 2197 C CA . ASN A 1 269 ? 14.302 43.961 -59.201 1.00 34.56 269 ASN A CA 1
ATOM 2198 C C . ASN A 1 269 ? 13.873 42.533 -58.776 1.00 34.56 269 ASN A C 1
ATOM 2200 O O . ASN A 1 269 ? 12.783 42.076 -59.094 1.00 34.56 269 ASN A O 1
ATOM 2204 N N . ASN A 1 270 ? 14.628 41.922 -57.835 1.00 32.22 270 ASN A N 1
ATOM 2205 C CA . ASN A 1 270 ? 14.263 41.827 -56.394 1.00 32.22 270 ASN A CA 1
ATOM 2206 C C . ASN A 1 270 ? 15.217 40.938 -55.553 1.00 32.22 270 ASN A C 1
ATOM 2208 O O . ASN A 1 270 ? 15.697 39.905 -56.010 1.00 32.22 270 ASN A O 1
ATOM 2212 N N . ARG A 1 271 ? 15.461 41.327 -54.286 1.00 31.36 271 ARG A N 1
ATOM 2213 C CA . ARG A 1 271 ? 16.388 40.691 -53.320 1.00 31.36 271 ARG A CA 1
ATOM 2214 C C . ARG A 1 271 ? 15.664 40.356 -52.001 1.00 31.36 271 ARG A C 1
ATOM 2216 O O . ARG A 1 271 ? 14.996 41.217 -51.436 1.00 31.36 271 ARG A O 1
ATOM 2223 N N . LEU A 1 272 ? 15.826 39.119 -51.514 1.00 34.41 272 LEU A N 1
ATOM 2224 C CA . LEU A 1 272 ? 15.243 38.563 -50.277 1.00 34.41 272 LEU A CA 1
ATOM 2225 C C . LEU A 1 272 ? 16.059 38.883 -49.004 1.00 34.41 272 LEU A C 1
ATOM 2227 O O . LEU A 1 272 ? 17.290 38.928 -49.039 1.00 34.41 272 LEU A O 1
ATOM 2231 N N . LYS A 1 273 ? 15.351 39.014 -47.869 1.00 33.81 273 LYS A N 1
ATOM 2232 C CA . LYS A 1 273 ? 15.863 39.037 -46.482 1.00 33.81 273 LYS A CA 1
ATOM 2233 C C . LYS A 1 273 ? 15.759 37.643 -45.838 1.00 33.81 273 LYS A C 1
ATOM 2235 O O . LYS A 1 273 ? 14.802 36.921 -46.098 1.00 33.81 273 LYS A O 1
ATOM 2240 N N . ARG A 1 274 ? 16.719 37.318 -44.963 1.00 33.12 274 ARG A N 1
ATOM 2241 C CA . ARG A 1 274 ? 16.837 36.092 -44.151 1.00 33.12 274 ARG A CA 1
ATOM 2242 C C . ARG A 1 274 ? 16.937 36.493 -42.672 1.00 33.12 274 ARG A C 1
ATOM 2244 O O . ARG A 1 274 ? 17.647 37.450 -42.371 1.00 33.12 274 ARG A O 1
ATOM 2251 N N . SER A 1 275 ? 16.235 35.785 -41.791 1.00 33.81 275 SER A N 1
ATOM 2252 C CA . SER A 1 275 ? 16.302 35.907 -40.328 1.00 33.81 275 SER A CA 1
ATOM 2253 C C . SER A 1 275 ? 16.901 34.635 -39.721 1.00 33.81 275 SER A C 1
ATOM 2255 O O . SER A 1 275 ? 16.626 33.535 -40.200 1.00 33.81 275 SER A O 1
ATOM 2257 N N . GLU A 1 276 ? 17.737 34.812 -38.700 1.00 34.59 276 GLU A N 1
ATOM 2258 C CA . GLU A 1 276 ? 18.365 33.777 -37.872 1.00 34.59 276 GLU A CA 1
ATOM 2259 C C . GLU A 1 276 ? 17.751 33.828 -36.468 1.00 34.59 276 GLU A C 1
ATOM 2261 O O . GLU A 1 276 ? 17.612 34.919 -35.918 1.00 34.59 276 GLU A O 1
ATOM 2266 N N . ASP A 1 277 ? 17.434 32.663 -35.898 1.00 34.72 277 ASP A N 1
ATOM 2267 C CA . ASP A 1 277 ? 17.045 32.483 -34.495 1.00 34.72 277 ASP A CA 1
ATOM 2268 C C . ASP A 1 277 ? 18.063 31.557 -33.807 1.00 34.72 277 ASP A C 1
ATOM 2270 O O . ASP A 1 277 ? 18.436 30.513 -34.350 1.00 34.72 277 ASP A O 1
ATOM 2274 N N . TYR A 1 278 ? 18.509 31.942 -32.607 1.00 40.50 278 TYR A N 1
ATOM 2275 C CA . TYR A 1 278 ? 19.432 31.187 -31.754 1.00 40.50 278 TYR A CA 1
ATOM 2276 C C . TYR A 1 278 ? 18.684 30.530 -30.582 1.00 40.50 278 TYR A C 1
ATOM 2278 O O . TYR A 1 278 ? 17.911 31.184 -29.886 1.00 40.50 278 TYR A O 1
ATOM 2286 N N . LEU A 1 279 ? 18.975 29.247 -30.342 1.00 40.59 279 LEU A N 1
ATOM 2287 C CA . LEU A 1 279 ? 18.546 28.461 -29.178 1.00 40.59 279 LEU A CA 1
ATOM 2288 C C . LEU A 1 279 ? 19.462 28.705 -27.964 1.00 40.59 279 LEU A C 1
ATOM 2290 O O . LEU A 1 279 ? 20.681 28.831 -28.089 1.00 40.59 279 LEU A O 1
ATOM 2294 N N . THR A 1 280 ? 18.849 28.770 -26.785 1.00 51.22 280 THR A N 1
ATOM 2295 C CA . THR A 1 280 ? 19.431 29.121 -25.484 1.00 51.22 280 THR A CA 1
ATOM 2296 C C . THR A 1 280 ? 20.176 27.962 -24.802 1.00 51.22 280 THR A C 1
ATOM 2298 O O . THR A 1 280 ? 19.825 26.793 -24.910 1.00 51.22 280 THR A O 1
ATOM 2301 N N . SER A 1 281 ? 21.226 28.325 -24.059 1.00 56.12 281 SER A N 1
ATOM 2302 C CA . SER A 1 281 ? 22.293 27.469 -23.504 1.00 56.12 281 SER A CA 1
ATOM 2303 C C . SER A 1 281 ? 21.887 26.521 -22.355 1.00 56.12 281 SER A C 1
ATOM 2305 O O . SER A 1 281 ? 22.661 25.638 -21.978 1.00 56.12 281 SER A O 1
ATOM 2307 N N . ASP A 1 282 ? 20.685 26.659 -21.791 1.00 52.66 282 ASP A N 1
ATOM 2308 C CA . ASP A 1 282 ? 20.321 25.971 -20.541 1.00 52.66 282 ASP A CA 1
ATOM 2309 C C . ASP A 1 282 ? 19.740 24.560 -20.732 1.00 52.66 282 ASP A C 1
ATOM 2311 O O . ASP A 1 282 ? 19.829 23.732 -19.823 1.00 52.66 282 ASP A O 1
ATOM 2315 N N . GLU A 1 283 ? 19.248 24.213 -21.925 1.00 52.97 283 GLU A N 1
ATOM 2316 C CA . GLU A 1 283 ? 18.742 22.858 -22.199 1.00 52.97 283 GLU A CA 1
ATOM 2317 C C . GLU A 1 283 ? 19.871 21.828 -22.374 1.00 52.97 283 GLU A C 1
ATOM 2319 O O . GLU A 1 283 ? 19.703 20.658 -22.034 1.00 52.97 283 GLU A O 1
ATOM 2324 N N . ASN A 1 284 ? 21.071 22.255 -22.784 1.00 53.31 284 ASN A N 1
ATOM 2325 C CA . ASN A 1 284 ? 22.205 21.353 -23.021 1.00 53.31 284 ASN A CA 1
ATOM 2326 C C . ASN A 1 284 ? 22.841 20.781 -21.743 1.00 53.31 284 ASN A C 1
ATOM 2328 O O . ASN A 1 284 ? 23.485 19.736 -21.805 1.00 53.31 284 ASN A O 1
ATOM 2332 N N . LYS A 1 285 ? 22.655 21.414 -20.576 1.00 55.06 285 LYS A N 1
ATOM 2333 C CA . LYS A 1 285 ? 23.242 20.922 -19.314 1.00 55.06 285 LYS A CA 1
ATOM 2334 C C . LYS A 1 285 ? 22.464 19.756 -18.704 1.00 55.06 285 LYS A C 1
ATOM 2336 O O . LYS A 1 285 ? 23.069 18.863 -18.113 1.00 55.06 285 LYS A O 1
ATOM 2341 N N . LYS A 1 286 ? 21.145 19.709 -18.907 1.00 52.84 286 LYS A N 1
ATOM 2342 C CA . LYS A 1 286 ? 20.287 18.640 -18.373 1.00 52.84 286 LYS A CA 1
ATOM 2343 C C . LYS A 1 286 ? 20.516 17.300 -19.086 1.00 52.84 286 LYS A C 1
ATOM 2345 O O . LYS A 1 286 ? 20.536 16.256 -18.442 1.00 52.84 286 LYS A O 1
ATOM 2350 N N . TYR A 1 287 ? 20.796 17.331 -20.390 1.00 53.78 287 TYR A N 1
ATOM 2351 C CA . TYR A 1 287 ? 21.088 16.123 -21.171 1.00 53.78 287 TYR A CA 1
ATOM 2352 C C . TYR A 1 287 ? 22.447 15.486 -20.843 1.00 53.78 287 TYR A C 1
ATOM 2354 O O . TYR A 1 287 ? 22.612 14.275 -20.987 1.00 53.78 287 TYR A O 1
ATOM 2362 N N . THR A 1 288 ? 23.422 16.262 -20.363 1.00 55.72 288 THR A N 1
ATOM 2363 C CA . THR A 1 288 ? 24.758 15.731 -20.048 1.00 55.72 288 THR A CA 1
ATOM 2364 C C . THR A 1 288 ? 24.828 14.932 -18.743 1.00 55.72 288 THR A C 1
ATOM 2366 O O . THR A 1 288 ? 25.673 14.045 -18.626 1.00 55.72 288 THR A O 1
ATOM 2369 N N . GLU A 1 289 ? 23.943 15.186 -17.774 1.00 56.16 289 GLU A N 1
ATOM 2370 C CA . GLU A 1 289 ? 23.938 14.461 -16.492 1.00 56.16 289 GLU A CA 1
ATOM 2371 C C . GLU A 1 289 ? 23.181 13.127 -16.566 1.00 56.16 289 GLU A C 1
ATOM 2373 O O . GLU A 1 289 ? 23.654 12.131 -16.014 1.00 56.16 289 GLU A O 1
ATOM 2378 N N . GLU A 1 290 ? 22.090 13.049 -17.336 1.00 55.53 290 GLU A N 1
ATOM 2379 C CA . GLU A 1 290 ? 21.350 11.794 -17.553 1.00 55.53 290 GLU A CA 1
ATOM 2380 C C . GLU A 1 290 ? 22.174 10.750 -18.330 1.00 55.53 290 GLU A C 1
ATOM 2382 O O . GLU A 1 290 ? 22.143 9.559 -18.008 1.00 55.53 290 GLU A O 1
ATOM 2387 N N . TYR A 1 291 ? 23.004 11.181 -19.288 1.00 54.22 291 TYR A N 1
ATOM 2388 C CA . TYR A 1 291 ? 23.888 10.273 -20.029 1.00 54.22 291 TYR A CA 1
ATOM 2389 C C . TYR A 1 291 ? 25.002 9.671 -19.165 1.00 54.22 291 TYR A C 1
ATOM 2391 O O . TYR A 1 291 ? 25.416 8.533 -19.396 1.00 54.22 291 TYR A O 1
ATOM 2399 N N . ARG A 1 292 ? 25.463 10.391 -18.135 1.00 53.41 292 ARG A N 1
ATOM 2400 C CA . ARG A 1 292 ? 26.565 9.939 -17.276 1.00 53.41 292 ARG A CA 1
ATOM 2401 C C . ARG A 1 292 ? 26.141 8.803 -16.337 1.00 53.41 292 ARG A C 1
ATOM 2403 O O . ARG A 1 292 ? 26.943 7.909 -16.067 1.00 53.41 292 ARG A O 1
ATOM 2410 N N . VAL A 1 293 ? 24.879 8.804 -15.898 1.00 53.91 293 VAL A N 1
ATOM 2411 C CA . VAL A 1 293 ? 24.282 7.748 -15.056 1.00 53.91 293 VAL A CA 1
ATOM 2412 C C . VAL A 1 293 ? 23.989 6.478 -15.864 1.00 53.91 293 VAL A C 1
ATOM 2414 O O . VAL A 1 293 ? 24.142 5.371 -15.354 1.00 53.91 293 VAL A O 1
ATOM 2417 N N . LEU A 1 294 ? 23.639 6.606 -17.147 1.00 48.75 294 LEU A N 1
ATOM 2418 C CA . LEU A 1 294 ? 23.401 5.450 -18.018 1.00 48.75 294 LEU A CA 1
ATOM 2419 C C . LEU A 1 294 ? 24.693 4.695 -18.360 1.00 48.75 294 LEU A C 1
ATOM 2421 O O . LEU A 1 294 ? 24.688 3.466 -18.397 1.00 48.75 294 LEU A O 1
ATOM 2425 N N . THR A 1 295 ? 25.816 5.397 -18.526 1.00 51.78 295 THR A N 1
ATOM 2426 C CA . THR A 1 295 ? 27.106 4.759 -18.839 1.00 51.78 295 THR A CA 1
ATOM 2427 C C . THR A 1 295 ? 27.726 3.958 -17.691 1.00 51.78 295 THR A C 1
ATOM 2429 O O . THR A 1 295 ? 28.535 3.071 -17.956 1.00 51.78 295 THR A O 1
ATOM 2432 N N . SER A 1 296 ? 27.365 4.219 -16.428 1.00 50.69 296 SER A N 1
ATOM 2433 C CA . SER A 1 296 ? 27.900 3.460 -15.284 1.00 50.69 296 SER A CA 1
ATOM 2434 C C . SER A 1 296 ? 27.169 2.135 -15.033 1.00 50.69 296 SER A C 1
ATOM 2436 O O . SER A 1 296 ? 27.741 1.238 -14.419 1.00 50.69 296 SER A O 1
ATOM 2438 N N . ILE A 1 297 ? 25.942 1.975 -15.546 1.00 50.56 297 ILE A N 1
ATOM 2439 C CA . ILE A 1 297 ? 25.146 0.737 -15.437 1.00 50.56 297 ILE A CA 1
ATOM 2440 C C . ILE A 1 297 ? 25.456 -0.230 -16.597 1.00 50.56 297 ILE A C 1
ATOM 2442 O O . ILE A 1 297 ? 25.307 -1.443 -16.459 1.00 50.56 297 ILE A O 1
ATOM 2446 N N . THR A 1 298 ? 25.957 0.279 -17.727 1.00 50.06 298 THR A N 1
ATOM 2447 C CA . THR A 1 298 ? 26.330 -0.496 -18.924 1.00 50.06 298 THR A CA 1
ATOM 2448 C C . THR A 1 298 ? 27.770 -1.014 -18.898 1.00 50.06 298 THR A C 1
ATOM 2450 O O . THR A 1 298 ? 28.442 -1.037 -19.933 1.00 50.06 298 THR A O 1
ATOM 2453 N N . THR A 1 299 ? 28.296 -1.428 -17.744 1.00 56.47 299 THR A N 1
ATOM 2454 C CA . THR A 1 299 ? 29.526 -2.222 -17.769 1.00 56.47 299 THR A CA 1
ATOM 2455 C C . THR A 1 299 ? 29.216 -3.540 -18.475 1.00 56.47 299 THR A C 1
ATOM 2457 O O . THR A 1 299 ? 28.271 -4.254 -18.143 1.00 56.47 299 THR A O 1
ATOM 2460 N N . LYS A 1 300 ? 29.993 -3.826 -19.522 1.00 56.44 300 LYS A N 1
ATOM 2461 C CA . LYS A 1 300 ? 29.850 -4.976 -20.430 1.00 56.44 300 LYS A CA 1
ATOM 2462 C C . LYS A 1 300 ? 29.659 -6.309 -19.688 1.00 56.44 300 LYS A C 1
ATOM 2464 O O . LYS A 1 300 ? 28.960 -7.190 -20.171 1.00 56.44 300 LYS A O 1
ATOM 2469 N N . GLU A 1 301 ? 30.241 -6.409 -18.497 1.00 56.50 301 GLU A N 1
ATOM 2470 C CA . GLU A 1 301 ? 30.179 -7.562 -17.598 1.00 56.50 301 GLU A CA 1
ATOM 2471 C C . GLU A 1 301 ? 28.761 -7.839 -17.068 1.00 56.50 301 GLU A C 1
ATOM 2473 O O . GLU A 1 301 ? 28.340 -8.994 -17.041 1.00 56.50 301 GLU A O 1
ATOM 2478 N N . ASN A 1 302 ? 27.974 -6.803 -16.754 1.00 58.81 302 ASN A N 1
ATOM 2479 C CA . ASN A 1 302 ? 26.597 -6.971 -16.272 1.00 58.81 302 ASN A CA 1
ATOM 2480 C C . ASN A 1 302 ? 25.636 -7.396 -17.392 1.00 58.81 302 ASN A C 1
ATOM 2482 O O . ASN A 1 302 ? 24.709 -8.166 -17.156 1.00 58.81 302 ASN A O 1
ATOM 2486 N N . ALA A 1 303 ? 25.862 -6.929 -18.622 1.00 62.09 303 ALA A N 1
ATOM 2487 C CA . ALA A 1 303 ? 25.052 -7.324 -19.774 1.00 62.09 303 ALA A CA 1
ATOM 2488 C C . ALA A 1 303 ? 25.337 -8.772 -20.215 1.00 62.09 303 ALA A C 1
ATOM 2490 O O . ALA A 1 303 ? 24.410 -9.492 -20.585 1.00 62.09 303 ALA A O 1
ATOM 2491 N N . GLN A 1 304 ? 26.600 -9.208 -20.132 1.00 66.56 304 GLN A N 1
ATOM 2492 C CA . GLN A 1 304 ? 27.008 -10.572 -20.472 1.00 66.56 304 GLN A CA 1
ATOM 2493 C C . GLN A 1 304 ? 26.403 -11.598 -19.496 1.00 66.56 304 GLN A C 1
ATOM 2495 O O . GLN A 1 304 ? 25.832 -12.592 -19.932 1.00 66.56 304 GLN A O 1
ATOM 2500 N N . TRP A 1 305 ? 26.423 -11.305 -18.190 1.00 72.19 305 TRP A N 1
ATOM 2501 C CA . TRP A 1 305 ? 25.834 -12.174 -17.163 1.00 72.19 305 TRP A CA 1
ATOM 2502 C C . TRP A 1 305 ? 24.315 -12.368 -17.329 1.00 72.19 305 TRP A C 1
ATOM 2504 O O . TRP A 1 305 ? 23.796 -13.467 -17.136 1.00 72.19 305 TRP A O 1
ATOM 2514 N N . VAL A 1 306 ? 23.584 -11.318 -17.725 1.00 64.75 306 VAL A N 1
ATOM 2515 C CA . VAL A 1 306 ? 22.131 -11.402 -17.970 1.00 64.75 306 VAL A CA 1
ATOM 2516 C C . VAL A 1 306 ? 21.813 -12.228 -19.222 1.00 64.75 306 VAL A C 1
ATOM 2518 O O . VAL A 1 306 ? 20.851 -12.994 -19.215 1.00 64.75 306 VAL A O 1
ATOM 2521 N N . LEU A 1 307 ? 22.620 -12.110 -20.281 1.00 70.19 307 LEU A N 1
ATOM 2522 C CA . LEU A 1 307 ? 22.464 -12.908 -21.502 1.00 70.19 307 LEU A CA 1
ATOM 2523 C C . LEU A 1 307 ? 22.732 -14.399 -21.258 1.00 70.19 307 LEU A C 1
ATOM 2525 O O . LEU A 1 307 ? 21.944 -15.232 -21.706 1.00 70.19 307 LEU A O 1
ATOM 2529 N N . ASP A 1 308 ? 23.780 -14.728 -20.501 1.00 73.69 308 ASP A N 1
ATOM 2530 C CA . ASP A 1 308 ? 24.129 -16.119 -20.188 1.00 73.69 308 ASP A CA 1
ATOM 2531 C C . ASP A 1 308 ? 23.063 -16.798 -19.309 1.00 73.69 308 ASP A C 1
ATOM 2533 O O . ASP A 1 308 ? 22.781 -17.986 -19.475 1.00 73.69 308 ASP A O 1
ATOM 2537 N N . ASN A 1 309 ? 22.402 -16.053 -18.417 1.00 68.88 309 ASN A N 1
ATOM 2538 C CA . ASN A 1 309 ? 21.306 -16.592 -17.605 1.00 68.88 309 ASN A CA 1
ATOM 2539 C C . ASN A 1 309 ? 19.990 -16.752 -18.378 1.00 68.88 309 ASN A C 1
ATOM 2541 O O . ASN A 1 309 ? 19.229 -17.670 -18.087 1.00 68.88 309 ASN A O 1
ATOM 2545 N N . LEU A 1 310 ? 19.719 -15.898 -19.370 1.00 63.91 310 LEU A N 1
ATOM 2546 C CA . LEU A 1 310 ? 18.526 -16.028 -20.211 1.00 63.91 310 LEU A CA 1
ATOM 2547 C C . LEU A 1 310 ? 18.638 -17.191 -21.206 1.00 63.91 310 LEU A C 1
ATOM 2549 O O . LEU A 1 310 ? 17.650 -17.877 -21.434 1.00 63.91 310 LEU A O 1
ATOM 2553 N N . LEU A 1 311 ? 19.826 -17.453 -21.761 1.00 67.81 311 LEU A N 1
ATOM 2554 C CA . LEU A 1 311 ? 20.033 -18.554 -22.713 1.00 67.81 311 LEU A CA 1
ATOM 2555 C C . LEU A 1 311 ? 20.052 -19.940 -22.051 1.00 67.81 311 LEU A C 1
ATOM 2557 O O . LEU A 1 311 ? 19.678 -20.922 -22.684 1.00 67.81 311 LEU A O 1
ATOM 2561 N N . ASN A 1 312 ? 20.448 -20.028 -20.779 1.00 61.84 312 ASN A N 1
ATOM 2562 C CA . ASN A 1 312 ? 20.457 -21.293 -20.038 1.00 61.84 312 ASN A CA 1
ATOM 2563 C C . ASN A 1 312 ? 19.106 -21.636 -19.382 1.00 61.84 312 ASN A C 1
ATOM 2565 O O . ASN A 1 312 ? 18.922 -22.769 -18.940 1.00 61.84 312 ASN A O 1
ATOM 2569 N N . ALA A 1 313 ? 18.159 -20.693 -19.323 1.00 53.66 313 ALA A N 1
ATOM 2570 C CA . ALA A 1 313 ? 16.837 -20.918 -18.735 1.00 53.66 313 ALA A CA 1
ATOM 2571 C C . ALA A 1 313 ? 15.882 -21.721 -19.643 1.00 53.66 313 ALA A C 1
ATOM 2573 O O . ALA A 1 313 ? 14.922 -22.287 -19.135 1.00 53.66 313 ALA A O 1
ATOM 2574 N N . ASP A 1 314 ? 16.165 -21.819 -20.947 1.00 51.62 314 ASP A N 1
ATOM 2575 C CA . ASP A 1 314 ? 15.333 -22.551 -21.920 1.00 51.62 314 ASP A CA 1
ATOM 2576 C C . ASP A 1 314 ? 15.766 -24.022 -22.133 1.00 51.62 314 ASP A C 1
ATOM 2578 O O . ASP A 1 314 ? 15.195 -24.718 -22.972 1.00 51.62 314 ASP A O 1
ATOM 2582 N N . VAL A 1 315 ? 16.775 -24.520 -21.399 1.00 50.03 315 VAL A N 1
ATOM 2583 C CA . VAL A 1 315 ? 17.357 -25.869 -21.607 1.00 50.03 315 VAL A CA 1
ATOM 2584 C C . VAL A 1 315 ? 17.029 -26.871 -20.481 1.00 50.03 315 VAL A C 1
ATOM 2586 O O . VAL A 1 315 ? 17.440 -28.025 -20.568 1.00 50.03 315 VAL A O 1
ATOM 2589 N N . ASN A 1 316 ? 16.237 -26.504 -19.466 1.00 38.59 316 ASN A N 1
ATOM 2590 C CA . ASN A 1 316 ? 15.767 -27.440 -18.428 1.00 38.59 316 ASN A CA 1
ATOM 2591 C C . ASN A 1 316 ? 14.257 -27.375 -18.211 1.00 38.59 316 ASN A C 1
ATOM 2593 O O . ASN A 1 316 ? 13.748 -26.263 -17.959 1.00 38.59 316 ASN A O 1
#